Protein AF-0000000074522527 (afdb_homodimer)

Nearest PDB structures (foldseek):
  3hxa-assembly1_D  TM=9.287E-01  e=2.434E-11  Rattus norvegicus
  4wil-assembly1_A  TM=9.097E-01  e=1.373E-11  Mus musculus
  1ru0-assembly1_A  TM=9.075E-01  e=1.771E-11  Mus musculus
  1dco-assembly1_B  TM=9.165E-01  e=3.565E-11  Rattus norvegicus
  4c45-assembly1_A  TM=8.905E-01  e=4.315E-11  Homo sapiens

Foldseek 3Di:
DPQFDADDPVRCVVLCVLVVQWDWDDDPFEIKIKHKDFAPWQVLQVVLVVVLVVVCVVLVFDWDWDDDIRMIMTMGADPRNRYHGPSRSVSSVVSVVSRVVSND/DPQFDADDPVRCVVLCVLVVQWDWDDDPFEIKIKHKDFAPWQVLQVVLVVVLVVVCVVLVFDWDWDDDIRMIMTMGADPRNRYHGPSRSVSSVVSVVSRVVSND

Organism: Naegleria gruberi (NCBI:txid5762)

Secondary structure (DSSP, 8-state):
--PPPPPPHHHHHHHHTTSTTSEEEE-SS-EEEEEEEE-SSHHHHHHHHHHHHHHHHHHT-PPEEEEETTEEEEEE-BGGGTB--HHHHHHHHHHHHHHHHH--/--PPPPPPHHHHHHHHTTSTTSEEEE-SS-EEEEEEEE-SSHHHHHHHHHHHHHHHHHHT-PPEEEEETTEEEEEE-BGGGTB--HHHHHHHHHHHHHHHHHT-

Sequence (208 aa):
MRKIHKYTDEELKVELAKIPSWELHQETNRNVIRKNFVFKDFKQAWAFMNKVAEKADQADHHPEWFNVYNKVNIVLSTHDCGGLSQRDVDLALFIDSVATNSKQMRKIHKYTDEELKVELAKIPSWELHQETNRNVIRKNFVFKDFKQAWAFMNKVAEKADQADHHPEWFNVYNKVNIVLSTHDCGGLSQRDVDLALFIDSVATNSKQ

pLDDT: mean 94.83, std 9.8, range [42.94, 98.88]

Radius of gyration: 18.88 Å; Cα contacts (8 Å, |Δi|>4): 328; chains: 2; bounding box: 37×56×39 Å

Structure (mmCIF, N/CA/C/O backbone):
data_AF-0000000074522527-model_v1
#
loop_
_entity.id
_entity.type
_entity.pdbx_description
1 polymer '4a-hydroxytetrahydrobiopterin dehydratase'
#
loop_
_atom_site.group_PDB
_atom_site.id
_atom_site.type_symbol
_atom_site.label_atom_id
_atom_site.label_alt_id
_atom_site.label_comp_id
_atom_site.label_asym_id
_atom_site.label_entity_id
_atom_site.label_seq_id
_atom_site.pdbx_PDB_ins_code
_atom_site.Cartn_x
_atom_site.Cartn_y
_atom_site.Cartn_z
_atom_site.occupancy
_atom_site.B_iso_or_equiv
_atom_site.auth_seq_id
_atom_site.auth_comp_id
_atom_site.auth_asym_id
_atom_site.auth_atom_id
_atom_site.pdbx_PDB_model_num
ATOM 1 N N . MET A 1 1 ? 17.578 23.922 6.742 1 46.16 1 MET A N 1
ATOM 2 C CA . MET A 1 1 ? 16.281 23.422 6.336 1 46.16 1 MET A CA 1
ATOM 3 C C . MET A 1 1 ? 15.211 23.766 7.375 1 46.16 1 MET A C 1
ATOM 5 O O . MET A 1 1 ? 15.477 23.703 8.578 1 46.16 1 MET A O 1
ATOM 9 N N . ARG A 1 2 ? 14.375 24.594 6.969 1 61.25 2 ARG A N 1
ATOM 10 C CA . ARG A 1 2 ? 13.5 25.141 8 1 61.25 2 ARG A CA 1
ATOM 11 C C . ARG A 1 2 ? 12.828 24.031 8.797 1 61.25 2 ARG A C 1
ATOM 13 O O . ARG A 1 2 ? 12.43 23.016 8.234 1 61.25 2 ARG A O 1
ATOM 20 N N . LYS A 1 3 ? 13.164 23.969 10.016 1 83.69 3 LYS A N 1
ATOM 21 C CA . LYS A 1 3 ? 12.672 22.953 10.945 1 83.69 3 LYS A CA 1
ATOM 22 C C . LYS A 1 3 ? 11.148 22.875 10.93 1 83.69 3 LYS A C 1
ATOM 24 O O . LYS A 1 3 ? 10.477 23.906 11.023 1 83.69 3 LYS A O 1
ATOM 29 N N . ILE A 1 4 ? 10.477 21.766 10.531 1 92.62 4 ILE A N 1
ATOM 30 C CA . ILE A 1 4 ? 9.031 21.594 10.523 1 92.62 4 ILE A CA 1
ATOM 31 C C . ILE A 1 4 ? 8.492 21.625 11.953 1 92.62 4 ILE A C 1
ATOM 33 O O . ILE A 1 4 ? 9.062 21 12.852 1 92.62 4 ILE A O 1
ATOM 37 N N . HIS A 1 5 ? 7.547 22.438 12.227 1 96.69 5 HIS A N 1
ATOM 38 C CA . HIS A 1 5 ? 6.938 22.609 13.539 1 96.69 5 HIS A CA 1
ATOM 39 C C . HIS A 1 5 ? 6.121 21.391 13.93 1 96.69 5 HIS A C 1
ATOM 41 O O . HIS A 1 5 ? 5.152 21.031 13.258 1 96.69 5 HIS A O 1
ATOM 47 N N . LYS A 1 6 ? 6.531 20.797 15.031 1 97.06 6 LYS A N 1
ATOM 48 C CA . LYS A 1 6 ? 5.789 19.672 15.594 1 97.06 6 LYS A CA 1
ATOM 49 C C . LYS A 1 6 ? 4.664 20.156 16.5 1 97.06 6 LYS A C 1
ATOM 51 O O . LYS A 1 6 ? 4.898 20.969 17.406 1 97.06 6 LYS A O 1
ATOM 56 N N . TYR A 1 7 ? 3.535 19.625 16.281 1 97.19 7 TYR A N 1
ATOM 57 C CA . TYR A 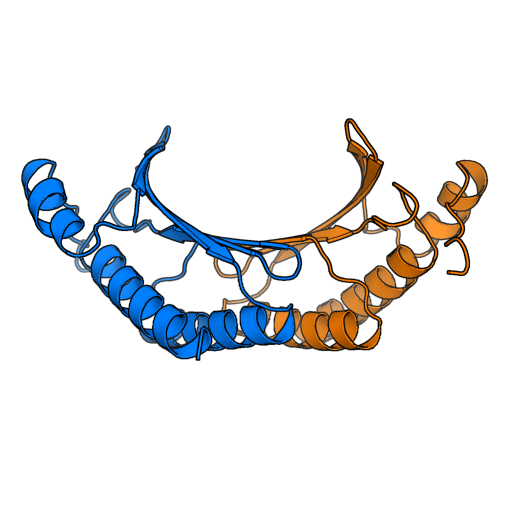1 7 ? 2.412 20.031 17.125 1 97.19 7 TYR A CA 1
ATOM 58 C C . TYR A 1 7 ? 2.652 19.656 18.578 1 97.19 7 TYR A C 1
ATOM 60 O O . TYR A 1 7 ? 3.145 18.578 18.875 1 97.19 7 TYR A O 1
ATOM 68 N N . THR A 1 8 ? 2.271 20.562 19.422 1 95.69 8 THR A N 1
ATOM 69 C CA . THR A 1 8 ? 2.168 20.266 20.844 1 95.69 8 THR A CA 1
ATOM 70 C C . THR A 1 8 ? 0.878 19.5 21.141 1 95.69 8 THR A C 1
ATOM 72 O O . THR A 1 8 ? 0.007 19.391 20.281 1 95.69 8 THR A O 1
ATOM 75 N N . ASP A 1 9 ? 0.797 19 22.359 1 94.19 9 ASP A N 1
ATOM 76 C CA . ASP A 1 9 ? -0.421 18.297 22.75 1 94.19 9 ASP A CA 1
ATOM 77 C C . ASP A 1 9 ? -1.643 19.203 22.625 1 94.19 9 ASP A C 1
ATOM 79 O O . ASP A 1 9 ? -2.711 18.766 22.203 1 94.19 9 ASP A O 1
ATOM 83 N N . GLU A 1 10 ? -1.488 20.406 23 1 96.38 10 GLU A N 1
ATOM 84 C CA . GLU A 1 10 ? -2.586 21.359 22.906 1 96.38 10 GLU A CA 1
ATOM 85 C C . GLU A 1 10 ? -2.965 21.641 21.453 1 96.38 10 GLU A C 1
ATOM 87 O O . GLU A 1 10 ? -4.148 21.703 21.125 1 96.38 10 GLU A O 1
ATOM 92 N N . GLU A 1 11 ? -1.962 21.828 20.625 1 97.25 11 GLU A N 1
ATOM 93 C CA . GLU A 1 11 ? -2.201 22.047 19.203 1 97.25 11 GLU A CA 1
ATOM 94 C C . GLU A 1 11 ? -2.871 20.844 18.562 1 97.25 11 GLU A C 1
ATOM 96 O O . GLU A 1 11 ? -3.729 20.984 17.688 1 97.25 11 GLU A O 1
ATOM 101 N N . LEU A 1 12 ? -2.41 19.703 18.953 1 96.31 12 LEU A N 1
ATOM 102 C CA . LEU A 1 12 ? -2.969 18.469 18.422 1 96.31 12 LEU A CA 1
ATOM 103 C C . LEU A 1 12 ? -4.473 18.406 18.672 1 96.31 12 LEU A C 1
ATOM 105 O O . LEU A 1 12 ? -5.234 18.031 17.766 1 96.31 12 LEU A O 1
ATOM 109 N N . LYS A 1 13 ? -4.852 18.703 19.844 1 95.69 13 LYS A N 1
ATOM 110 C CA . LYS A 1 13 ? -6.273 18.688 20.188 1 95.69 13 LYS A CA 1
ATOM 111 C C . LYS A 1 13 ? -7.078 19.578 19.266 1 95.69 13 LYS A C 1
ATOM 113 O O . LYS A 1 13 ? -8.141 19.188 18.766 1 95.69 13 LYS A O 1
ATOM 118 N N . VAL A 1 14 ? -6.586 20.719 19 1 97.81 14 VAL A N 1
ATOM 119 C CA . VAL A 1 14 ? -7.27 21.703 18.156 1 97.81 14 VAL A CA 1
ATOM 120 C C . VAL A 1 14 ? -7.262 21.234 16.703 1 97.81 14 VAL A C 1
ATOM 122 O O . VAL A 1 14 ? -8.305 21.234 16.047 1 97.81 14 VAL A O 1
ATOM 125 N N . GLU A 1 15 ? -6.086 20.906 16.266 1 98.06 15 GLU A N 1
ATOM 126 C CA . GLU A 1 15 ? -5.906 20.578 14.852 1 98.06 15 GLU A CA 1
ATOM 127 C C . GLU A 1 15 ? -6.609 19.281 14.484 1 98.06 15 GLU A C 1
ATOM 129 O O . GLU A 1 15 ? -7.172 19.156 13.398 1 98.06 15 GLU A O 1
ATOM 134 N N . LEU A 1 16 ? -6.598 18.328 15.359 1 97.81 16 LEU A N 1
ATOM 135 C CA . LEU A 1 16 ? -7.195 17.031 15.062 1 97.81 16 LEU A CA 1
ATOM 136 C C . LEU A 1 16 ? -8.719 17.109 15.078 1 97.81 16 LEU A C 1
ATOM 138 O O . LEU A 1 16 ? -9.398 16.25 14.516 1 97.81 16 LEU A O 1
ATOM 142 N N . ALA A 1 17 ? -9.242 18.109 15.75 1 98.12 17 ALA A N 1
ATOM 143 C CA . ALA A 1 17 ? -10.688 18.344 15.734 1 98.12 17 ALA A CA 1
ATOM 144 C C . ALA A 1 17 ? -11.172 18.641 14.312 1 98.12 17 ALA A C 1
ATOM 146 O O . ALA A 1 17 ? -12.352 18.453 14.008 1 98.12 17 ALA A O 1
ATOM 147 N N . LYS A 1 18 ? -10.297 19.094 13.453 1 98 18 LYS A N 1
ATOM 148 C CA . LYS A 1 18 ? -10.633 19.391 12.07 1 98 18 LYS A CA 1
ATOM 149 C C . LYS A 1 18 ? -10.789 18.109 11.242 1 98 18 LYS A C 1
ATOM 151 O O . LYS A 1 18 ? -11.336 18.141 10.141 1 98 18 LYS A O 1
ATOM 156 N N . ILE A 1 19 ? -10.219 17.062 11.68 1 98.25 19 ILE A N 1
ATOM 157 C CA . ILE A 1 19 ? -10.258 15.758 11.016 1 98.25 19 ILE A CA 1
ATOM 158 C C . ILE A 1 19 ? -10.734 14.688 11.984 1 98.25 19 ILE A C 1
ATOM 160 O O . ILE A 1 19 ? -10.023 13.719 12.258 1 98.25 19 ILE A O 1
ATOM 164 N N . PRO A 1 20 ? -11.883 14.711 12.367 1 97.5 20 PRO A N 1
ATOM 165 C CA . PRO A 1 20 ? -12.391 13.883 13.461 1 97.5 20 PRO A CA 1
ATOM 166 C C . PRO A 1 20 ? -12.461 12.398 13.102 1 97.5 20 PRO A C 1
ATOM 168 O O . PRO A 1 20 ? -12.594 11.547 13.984 1 97.5 20 PRO A O 1
ATOM 171 N N . SER A 1 21 ? -12.391 12.086 11.867 1 97.75 21 SER A N 1
ATOM 172 C CA . SER A 1 21 ? -12.508 10.688 11.453 1 97.75 21 SER A CA 1
ATOM 173 C C . SER A 1 21 ? -11.156 9.977 11.5 1 97.75 21 SER A C 1
ATOM 175 O O . SER A 1 21 ? -11.078 8.773 11.273 1 97.75 21 SER A O 1
ATOM 177 N N . TRP A 1 22 ? -10.164 10.711 11.758 1 98.62 22 TRP A N 1
ATOM 178 C CA . TRP A 1 22 ? -8.836 10.141 11.898 1 98.62 22 TRP A CA 1
ATOM 179 C C . TRP A 1 22 ? -8.531 9.812 13.359 1 98.62 22 TRP A C 1
ATOM 181 O O . TRP A 1 22 ? -8.883 10.586 14.258 1 98.62 22 TRP A O 1
ATOM 191 N N . GLU A 1 23 ? -7.828 8.75 13.547 1 98.25 23 GLU A N 1
ATOM 192 C CA . GLU A 1 23 ? -7.516 8.305 14.906 1 98.25 23 GLU A CA 1
ATOM 193 C C . GLU A 1 23 ? -6.059 8.586 15.25 1 98.25 23 GLU A C 1
ATOM 195 O O . GLU A 1 23 ? -5.152 8.25 14.492 1 98.25 23 GLU A O 1
ATOM 200 N N . LEU A 1 24 ? -5.887 9.117 16.391 1 97.81 24 LEU A N 1
ATOM 201 C CA . LEU A 1 24 ? -4.543 9.344 16.906 1 97.81 24 LEU A CA 1
ATOM 202 C C . LEU A 1 24 ? -3.992 8.086 17.562 1 97.81 24 LEU A C 1
ATOM 204 O O . LEU A 1 24 ? -4.68 7.445 18.359 1 97.81 24 LEU A O 1
ATOM 208 N N . HIS A 1 25 ? -2.818 7.746 17.188 1 97.19 25 HIS A N 1
ATOM 209 C CA . HIS A 1 25 ? -2.133 6.605 17.797 1 97.19 25 HIS A CA 1
ATOM 210 C C . HIS A 1 25 ? -0.727 6.98 18.234 1 97.19 25 HIS A C 1
ATOM 212 O O . HIS A 1 25 ? -0.004 7.676 17.516 1 97.19 25 HIS A O 1
ATOM 218 N N . GLN A 1 26 ? -0.42 6.562 19.375 1 92.81 26 GLN A N 1
ATOM 219 C CA . GLN A 1 26 ? 0.95 6.695 19.859 1 92.81 26 GLN A CA 1
ATOM 220 C C . GLN A 1 26 ? 1.768 5.445 19.547 1 92.81 26 GLN A C 1
ATOM 222 O O . GLN A 1 26 ? 1.45 4.355 20.031 1 92.81 26 GLN A O 1
ATOM 227 N N . GLU A 1 27 ? 2.701 5.656 18.797 1 92.94 27 GLU A N 1
ATOM 228 C CA . GLU A 1 27 ? 3.652 4.582 18.516 1 92.94 27 GLU A CA 1
ATOM 229 C C . GLU A 1 27 ? 4.945 4.773 19.297 1 92.94 27 GLU A C 1
ATOM 231 O O . GLU A 1 27 ? 5.145 5.816 19.938 1 92.94 27 GLU A O 1
ATOM 236 N N . THR A 1 28 ? 5.797 3.791 19.297 1 88.19 28 THR A N 1
ATOM 23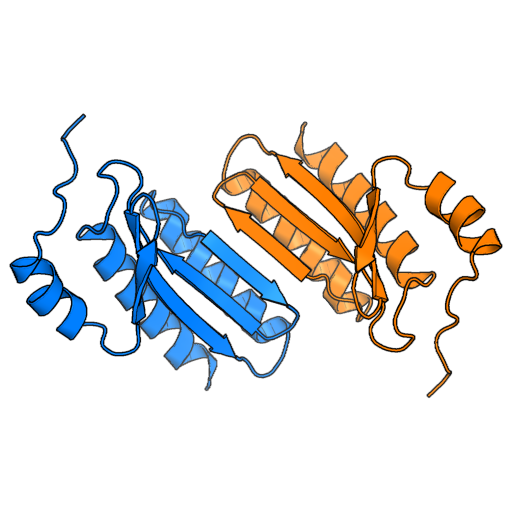7 C CA . THR A 1 28 ? 7 3.783 20.125 1 88.19 28 THR A CA 1
ATOM 238 C C . THR A 1 28 ? 7.801 5.066 19.922 1 88.19 28 THR A C 1
ATOM 240 O O . THR A 1 28 ? 8.297 5.652 20.891 1 88.19 28 THR A O 1
ATOM 243 N N . ASN A 1 29 ? 7.793 5.594 18.719 1 87.62 29 ASN A N 1
ATOM 244 C CA . ASN A 1 29 ? 8.727 6.684 18.453 1 87.62 29 ASN A CA 1
ATOM 245 C C . ASN A 1 29 ? 8.008 7.934 17.953 1 87.62 29 ASN A C 1
ATOM 247 O O . ASN A 1 29 ? 8.617 8.992 17.812 1 87.62 29 ASN A O 1
ATOM 251 N N . ARG A 1 30 ? 6.75 7.785 17.703 1 91.62 30 ARG A N 1
ATOM 252 C CA . ARG A 1 30 ? 6.066 8.938 17.125 1 91.62 30 ARG A CA 1
ATOM 253 C C . ARG A 1 30 ? 4.555 8.812 17.281 1 91.62 30 ARG A C 1
ATOM 255 O O . ARG A 1 30 ? 4.027 7.699 17.391 1 91.62 30 ARG A O 1
ATOM 262 N N . ASN A 1 31 ? 3.938 9.984 17.328 1 95.12 31 ASN A N 1
ATOM 263 C CA . ASN A 1 31 ? 2.494 10.008 17.109 1 95.12 31 ASN A CA 1
ATOM 264 C C . ASN A 1 31 ? 2.148 9.922 15.633 1 95.12 31 ASN A C 1
ATOM 266 O O . ASN A 1 31 ? 2.824 10.523 14.797 1 95.12 31 ASN A O 1
ATOM 270 N N . VAL A 1 32 ? 1.088 9.188 15.383 1 98.19 32 VAL A N 1
ATOM 271 C CA . VAL A 1 32 ? 0.593 9.109 14.016 1 98.19 32 VAL A CA 1
ATOM 272 C C . VAL A 1 32 ? -0.928 9.25 14.008 1 98.19 32 VAL A C 1
ATOM 274 O O . VAL A 1 32 ? -1.577 9.102 15.047 1 98.19 32 VAL A O 1
ATOM 277 N N . ILE A 1 33 ? -1.431 9.609 12.867 1 98.69 33 ILE A N 1
ATOM 278 C CA . ILE A 1 33 ? -2.869 9.492 12.656 1 98.69 33 ILE A CA 1
ATOM 279 C C . ILE A 1 33 ? -3.152 8.43 11.602 1 98.69 33 ILE A C 1
ATOM 281 O O . ILE A 1 33 ? -2.379 8.258 10.656 1 98.69 33 ILE A O 1
ATOM 285 N N . ARG A 1 34 ? -4.234 7.727 11.789 1 98.75 34 ARG A N 1
ATOM 286 C CA . ARG A 1 34 ? -4.574 6.594 10.938 1 98.75 34 ARG A CA 1
ATOM 287 C C . ARG A 1 34 ? -6.047 6.625 10.539 1 98.75 34 ARG A C 1
ATOM 289 O O . ARG A 1 34 ? -6.891 7.066 11.32 1 98.75 34 ARG A O 1
ATOM 296 N N . LYS A 1 35 ? -6.312 6.168 9.391 1 98.75 35 LYS A N 1
ATOM 297 C CA . LYS A 1 35 ? -7.691 6.004 8.938 1 98.75 35 LYS A CA 1
ATOM 298 C C . LYS A 1 35 ? -7.809 4.863 7.934 1 98.75 35 LYS A C 1
ATOM 300 O O . LYS A 1 35 ? -6.945 4.695 7.074 1 98.75 35 LYS A O 1
ATOM 305 N N . ASN A 1 36 ? -8.852 4.086 8.031 1 98.62 36 ASN A N 1
ATOM 306 C CA . ASN A 1 36 ? -9.172 2.99 7.117 1 98.62 36 ASN A CA 1
ATOM 307 C C . ASN A 1 36 ? -10.289 3.375 6.152 1 98.62 36 ASN A C 1
ATOM 309 O O . ASN A 1 36 ? -11.266 4.02 6.547 1 98.62 36 ASN A O 1
ATOM 313 N N . PHE A 1 37 ? -10.102 3.035 4.918 1 98.69 37 PHE A N 1
ATOM 314 C CA . PHE A 1 37 ? -11.102 3.268 3.877 1 98.69 37 PHE A CA 1
ATOM 315 C C . PHE A 1 37 ? -11.516 1.956 3.225 1 98.69 37 PHE A C 1
ATOM 317 O O . PHE A 1 37 ? -10.688 1.067 3.016 1 98.69 37 PHE A O 1
ATOM 324 N N . VAL A 1 38 ? -12.805 1.847 2.873 1 98.38 38 VAL A N 1
ATOM 325 C CA . VAL A 1 38 ? -13.344 0.718 2.123 1 98.38 38 VAL A CA 1
ATOM 326 C C . VAL A 1 38 ? -14.133 1.228 0.921 1 98.38 38 VAL A C 1
ATOM 328 O O . VAL A 1 38 ? -14.992 2.105 1.061 1 98.38 38 VAL A O 1
ATOM 331 N N . PHE A 1 39 ? -13.789 0.666 -0.211 1 98.38 39 PHE A N 1
ATOM 332 C CA . PHE A 1 39 ? -14.43 1.082 -1.455 1 98.38 39 PHE A CA 1
ATOM 333 C C . PHE A 1 39 ? -15.258 -0.055 -2.047 1 98.38 39 PHE A C 1
ATOM 335 O O . PHE A 1 39 ? -15.281 -1.16 -1.501 1 98.38 39 PHE A O 1
ATOM 342 N N . LYS A 1 40 ? -15.945 0.249 -3.115 1 97.31 40 LYS A N 1
ATOM 343 C CA . LYS A 1 40 ? -16.812 -0.74 -3.744 1 97.31 40 LYS A CA 1
ATOM 344 C C . LYS A 1 40 ? -16 -1.873 -4.363 1 97.31 40 LYS A C 1
ATOM 346 O O . LYS A 1 40 ? -16.391 -3.039 -4.285 1 97.31 40 LYS A O 1
ATOM 351 N N . ASP A 1 41 ? -14.969 -1.542 -5.016 1 97.5 41 ASP A N 1
ATOM 352 C CA . ASP A 1 41 ? -14.109 -2.518 -5.68 1 97.5 41 ASP A CA 1
ATOM 353 C C . ASP A 1 41 ? -12.664 -2.02 -5.754 1 97.5 41 ASP A C 1
ATOM 355 O O . ASP A 1 41 ? -12.344 -0.954 -5.223 1 97.5 41 ASP A O 1
ATOM 359 N N . PHE A 1 42 ? -11.844 -2.869 -6.328 1 98.06 42 PHE A N 1
ATOM 360 C CA . PHE A 1 42 ? -10.43 -2.559 -6.438 1 98.06 42 PHE A CA 1
ATOM 361 C C . PHE A 1 42 ? -10.211 -1.321 -7.301 1 98.06 42 PHE A C 1
ATOM 363 O O . PHE A 1 42 ? -9.344 -0.493 -7 1 98.06 42 PHE A O 1
ATOM 370 N N . LYS A 1 43 ? -10.953 -1.167 -8.352 1 97.25 43 LYS A N 1
ATOM 371 C CA . LYS A 1 43 ? -10.805 -0.047 -9.273 1 97.25 43 LYS A CA 1
ATOM 372 C C . LYS A 1 43 ? -11.039 1.285 -8.562 1 97.25 43 LYS A C 1
ATOM 374 O O . LYS A 1 43 ? -10.281 2.236 -8.75 1 97.25 43 LYS A O 1
ATOM 379 N N . GLN A 1 44 ? -12.039 1.331 -7.82 1 97.94 44 GLN A N 1
ATOM 380 C CA . GLN A 1 44 ? -12.328 2.557 -7.082 1 97.94 44 GLN A CA 1
ATOM 381 C C . GLN A 1 44 ? -11.25 2.84 -6.039 1 97.94 44 GLN A C 1
ATOM 383 O O . GLN A 1 44 ? -10.859 3.99 -5.844 1 97.94 44 GLN A O 1
ATOM 388 N N . ALA A 1 45 ? -10.852 1.802 -5.301 1 98.44 45 ALA A N 1
ATOM 389 C CA . ALA A 1 45 ? -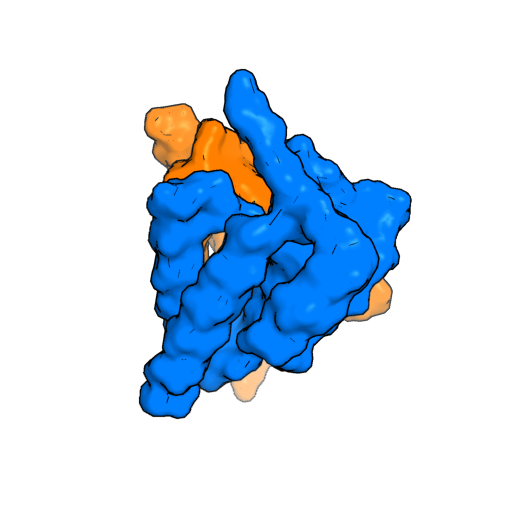9.773 1.977 -4.332 1 98.44 45 ALA A CA 1
ATOM 390 C C . ALA A 1 45 ? -8.516 2.533 -5 1 98.44 45 ALA A C 1
ATOM 392 O O . ALA A 1 45 ? -7.887 3.455 -4.48 1 98.44 45 ALA A O 1
ATOM 393 N N . TRP A 1 46 ? -8.234 2.014 -6.156 1 98.44 46 TRP A N 1
ATOM 394 C CA . TRP A 1 46 ? -7 2.418 -6.82 1 98.44 46 TRP A CA 1
ATOM 395 C C . TRP A 1 46 ? -7.113 3.838 -7.359 1 98.44 46 TRP A C 1
ATOM 397 O O . TRP A 1 46 ? -6.137 4.594 -7.348 1 98.44 46 TRP A O 1
ATOM 407 N N . ALA A 1 47 ? -8.242 4.176 -7.887 1 98.06 47 ALA A N 1
ATOM 408 C CA . ALA A 1 47 ? -8.461 5.547 -8.336 1 98.06 47 ALA A CA 1
ATOM 409 C C . ALA A 1 47 ? -8.258 6.539 -7.191 1 98.06 47 ALA A C 1
ATOM 411 O O . ALA A 1 47 ? -7.637 7.586 -7.375 1 98.06 47 ALA A O 1
ATOM 412 N N . PHE A 1 48 ? -8.828 6.219 -6.062 1 98.62 48 PHE A N 1
ATOM 413 C CA . PHE A 1 48 ? -8.633 7.012 -4.855 1 98.62 48 PHE A CA 1
ATOM 414 C C . PHE A 1 48 ? -7.156 7.133 -4.516 1 98.62 48 PHE A C 1
ATOM 416 O O . PHE A 1 48 ? -6.656 8.234 -4.277 1 98.62 48 PHE A O 1
ATOM 423 N N . MET A 1 49 ? -6.441 6.023 -4.531 1 98.81 49 MET A N 1
ATOM 424 C CA . MET A 1 49 ? -5.027 6.016 -4.172 1 98.81 49 MET A CA 1
ATOM 425 C C . MET A 1 49 ? -4.207 6.816 -5.18 1 98.81 49 MET A C 1
ATOM 427 O O . MET A 1 49 ? -3.244 7.492 -4.805 1 98.81 49 MET A O 1
ATOM 431 N N . ASN A 1 50 ? -4.609 6.746 -6.441 1 98.56 50 ASN A N 1
ATOM 432 C CA . ASN A 1 50 ? -3.926 7.535 -7.461 1 98.56 50 ASN A CA 1
ATOM 433 C C . ASN A 1 50 ? -4 9.031 -7.156 1 98.56 50 ASN A C 1
ATOM 435 O O . ASN A 1 50 ? -2.998 9.734 -7.25 1 98.56 50 ASN A O 1
ATOM 439 N N . LYS A 1 51 ? -5.117 9.461 -6.82 1 98.5 51 LYS A N 1
ATOM 440 C CA . LYS A 1 51 ? -5.301 10.883 -6.512 1 98.5 51 LYS A CA 1
ATOM 441 C C . LYS A 1 51 ? -4.496 11.281 -5.285 1 98.5 51 LYS A C 1
ATOM 443 O O . LYS A 1 51 ? -3.869 12.344 -5.266 1 98.5 51 LYS A O 1
ATOM 448 N N . VAL A 1 52 ? -4.539 10.461 -4.285 1 98.75 52 VAL A N 1
ATOM 449 C CA . VAL A 1 52 ? -3.797 10.75 -3.064 1 98.75 52 VAL A CA 1
ATOM 450 C C . VAL A 1 52 ? -2.299 10.758 -3.359 1 98.75 52 VAL A C 1
ATOM 452 O O . VAL A 1 52 ? -1.57 11.625 -2.871 1 98.75 52 VAL A O 1
ATOM 455 N N . ALA A 1 53 ? -1.848 9.805 -4.152 1 98.75 53 ALA A N 1
ATOM 456 C CA . ALA A 1 53 ? -0.433 9.719 -4.508 1 98.75 53 ALA A CA 1
ATOM 457 C C . ALA A 1 53 ? 0.038 10.984 -5.211 1 98.75 53 ALA A C 1
ATOM 459 O O . ALA A 1 53 ? 1.138 11.477 -4.949 1 98.75 53 ALA A O 1
ATOM 460 N N . GLU A 1 54 ? -0.725 11.453 -6.078 1 98.31 54 GLU A N 1
ATOM 461 C CA . GLU A 1 54 ? -0.387 12.672 -6.797 1 98.31 54 GLU A CA 1
ATOM 462 C C . GLU A 1 54 ? -0.22 13.852 -5.84 1 98.31 54 GLU A C 1
ATOM 464 O O . GLU A 1 54 ? 0.774 14.578 -5.906 1 98.31 54 GLU A O 1
ATOM 469 N N . LYS A 1 55 ? -1.158 14.047 -4.992 1 98.62 55 LYS A N 1
ATOM 470 C CA . LYS A 1 55 ? -1.09 15.133 -4.023 1 98.62 55 LYS A CA 1
ATOM 471 C C . LYS A 1 55 ? 0.109 14.969 -3.094 1 98.62 55 LYS A C 1
ATOM 473 O O . LYS A 1 55 ? 0.796 15.945 -2.777 1 98.62 55 LYS A O 1
ATOM 478 N N . ALA A 1 56 ? 0.302 13.758 -2.582 1 98.5 56 ALA A N 1
ATOM 479 C CA . ALA A 1 56 ? 1.423 13.461 -1.693 1 98.5 56 ALA A CA 1
ATOM 480 C C . ALA A 1 56 ? 2.75 13.859 -2.33 1 98.5 56 ALA A C 1
ATOM 482 O O . ALA A 1 56 ? 3.6 14.469 -1.674 1 98.5 56 ALA A O 1
ATOM 483 N N . ASP A 1 57 ? 2.873 13.539 -3.59 1 97.81 57 ASP A N 1
ATOM 484 C CA . ASP A 1 57 ? 4.102 13.867 -4.309 1 97.81 57 ASP A CA 1
ATOM 485 C C . ASP A 1 57 ? 4.262 15.375 -4.469 1 97.81 57 ASP A C 1
ATOM 487 O O . ASP A 1 57 ? 5.352 15.914 -4.262 1 97.81 57 ASP A O 1
ATOM 491 N N . GLN A 1 58 ? 3.232 16.047 -4.84 1 97.56 58 GLN A N 1
ATOM 492 C CA . GLN A 1 58 ? 3.24 17.5 -4.992 1 97.56 58 GLN A CA 1
ATOM 493 C C . GLN A 1 58 ? 3.625 18.188 -3.688 1 97.56 58 GLN A C 1
ATOM 495 O O . GLN A 1 58 ? 4.363 19.172 -3.693 1 97.56 58 GLN A O 1
ATOM 500 N N . ALA A 1 59 ? 3.152 17.703 -2.639 1 97.25 59 ALA A N 1
ATOM 501 C CA . ALA A 1 59 ? 3.34 18.328 -1.329 1 97.25 59 ALA A CA 1
ATOM 502 C C . ALA A 1 59 ? 4.629 17.828 -0.671 1 97.25 59 ALA A C 1
ATOM 504 O O . ALA A 1 59 ? 5 18.312 0.403 1 97.25 59 ALA A O 1
ATOM 505 N N . ASP A 1 60 ? 5.234 16.828 -1.269 1 96.75 60 ASP A N 1
ATOM 506 C CA . ASP A 1 60 ? 6.414 16.156 -0.715 1 96.75 60 ASP A CA 1
ATOM 507 C C . ASP A 1 60 ? 6.152 15.672 0.708 1 96.75 60 ASP A C 1
ATOM 509 O O . ASP A 1 60 ? 6.934 15.953 1.619 1 96.75 60 ASP A O 1
ATOM 513 N N . HIS A 1 61 ? 5.109 15.086 0.943 1 98.25 61 HIS A N 1
ATOM 514 C CA . HIS A 1 61 ? 4.645 14.445 2.168 1 98.25 61 HIS A CA 1
ATOM 515 C C . HIS A 1 61 ? 3.879 13.156 1.863 1 98.25 61 HIS A C 1
ATOM 517 O O . HIS A 1 61 ? 2.721 13.203 1.444 1 98.25 61 HIS A O 1
ATOM 523 N N . HIS A 1 62 ? 4.566 12.055 2.062 1 98.56 62 HIS A N 1
ATOM 524 C CA . HIS A 1 62 ? 4.047 10.773 1.602 1 98.56 62 HIS A CA 1
ATOM 525 C C . HIS A 1 62 ? 3.482 9.961 2.762 1 98.56 62 HIS A C 1
ATOM 527 O O . HIS A 1 62 ? 4.066 9.93 3.846 1 98.56 62 HIS A O 1
ATOM 533 N N . PRO A 1 63 ? 2.396 9.305 2.539 1 98.69 63 PRO A N 1
ATOM 534 C CA . PRO A 1 63 ? 1.817 8.43 3.566 1 98.69 63 PRO A CA 1
ATOM 535 C C . PRO A 1 63 ? 2.551 7.098 3.689 1 98.69 63 PRO A C 1
ATOM 537 O O . PRO A 1 63 ? 3.4 6.773 2.855 1 98.69 63 PRO A O 1
ATOM 540 N N . GLU A 1 64 ? 2.318 6.438 4.73 1 98.25 64 GLU A N 1
ATOM 541 C CA . GLU A 1 64 ? 2.424 4.988 4.852 1 98.25 64 GLU A CA 1
ATOM 542 C C . GLU A 1 64 ? 1.067 4.316 4.66 1 98.25 64 GLU A C 1
ATOM 544 O O . GLU A 1 64 ? 0.097 4.664 5.336 1 98.25 64 GLU A O 1
ATOM 549 N N . TRP A 1 65 ? 1.046 3.387 3.729 1 98.62 65 TRP A N 1
ATOM 550 C CA . TRP A 1 65 ? -0.311 2.893 3.514 1 98.62 65 TRP A CA 1
ATOM 551 C C . TRP A 1 65 ? -0.295 1.444 3.039 1 98.62 65 TRP A C 1
ATOM 553 O O . TRP A 1 65 ? 0.693 0.985 2.461 1 98.62 65 TRP A O 1
ATOM 563 N N . PHE A 1 66 ? -1.318 0.76 3.428 1 98.81 66 PHE A N 1
ATOM 564 C CA . PHE A 1 66 ? -1.568 -0.654 3.176 1 98.81 66 PHE A CA 1
ATOM 565 C C . PHE A 1 66 ? -2.867 -0.844 2.402 1 98.81 66 PHE A C 1
ATOM 567 O O . PHE A 1 66 ? -3.881 -0.216 2.717 1 98.81 66 PHE A O 1
ATOM 574 N N . ASN A 1 67 ? -2.768 -1.674 1.335 1 98.81 67 ASN A N 1
ATOM 575 C CA . ASN A 1 67 ? -3.939 -1.922 0.501 1 98.81 67 ASN A CA 1
ATOM 576 C C . ASN A 1 67 ? -4.16 -3.414 0.271 1 98.81 67 ASN A C 1
ATOM 578 O O . ASN A 1 67 ? -3.211 -4.148 -0.013 1 98.81 67 ASN A O 1
ATOM 582 N N . VAL A 1 68 ? -5.375 -3.904 0.437 1 98.12 68 VAL A N 1
ATOM 583 C CA . VAL A 1 68 ? -5.875 -5.223 0.057 1 98.12 68 VAL A CA 1
ATOM 584 C C . VAL A 1 68 ? -7.207 -5.082 -0.676 1 98.12 68 VAL A C 1
ATOM 586 O O . VAL A 1 68 ? -8.219 -4.738 -0.069 1 98.12 68 VAL A O 1
ATOM 589 N N . TYR A 1 69 ? -7.164 -5.379 -1.944 1 97.44 69 TYR A N 1
ATOM 590 C CA . TYR A 1 69 ? -8.336 -5.246 -2.801 1 97.44 69 TYR A CA 1
ATOM 591 C C . TYR A 1 69 ? -8.984 -3.879 -2.629 1 97.44 69 TYR A C 1
ATOM 593 O O . TYR A 1 69 ? -8.422 -2.859 -3.023 1 97.44 69 TYR A O 1
ATOM 601 N N . ASN A 1 70 ? -10.156 -3.84 -1.952 1 98.12 70 ASN A N 1
ATOM 602 C CA . ASN A 1 70 ? -10.914 -2.592 -1.913 1 98.12 70 ASN A CA 1
ATOM 603 C C . ASN A 1 70 ? -10.703 -1.85 -0.596 1 98.12 70 ASN A C 1
ATOM 605 O O . ASN A 1 70 ? -11.453 -0.922 -0.276 1 98.12 70 ASN A O 1
ATOM 609 N N . LYS A 1 71 ? -9.711 -2.268 0.188 1 98.69 71 LYS A N 1
ATOM 610 C CA . LYS A 1 71 ? -9.422 -1.661 1.484 1 98.69 71 LYS A CA 1
ATOM 611 C C . LYS A 1 71 ? -8.086 -0.918 1.46 1 98.69 71 LYS A C 1
ATOM 613 O O . LYS A 1 71 ? -7.102 -1.423 0.922 1 98.69 71 LYS A O 1
ATOM 618 N N . VAL A 1 72 ? -8.094 0.269 2.027 1 98.88 72 VAL A N 1
ATOM 619 C CA . VAL A 1 72 ? -6.887 1.083 2.123 1 98.88 72 VAL A CA 1
ATOM 620 C C . VAL A 1 72 ? -6.727 1.605 3.549 1 98.88 72 VAL A C 1
ATOM 622 O O . VAL A 1 72 ? -7.613 2.285 4.07 1 98.88 72 VAL A O 1
ATOM 625 N N . ASN A 1 73 ? -5.645 1.266 4.164 1 98.88 73 ASN A N 1
ATOM 626 C CA . ASN A 1 73 ? -5.262 1.82 5.457 1 98.88 73 ASN A CA 1
ATOM 627 C C . ASN A 1 73 ? -4.152 2.857 5.316 1 98.88 73 ASN A C 1
ATOM 629 O O . ASN A 1 73 ? -3.096 2.57 4.754 1 98.88 73 ASN A O 1
ATOM 633 N N . ILE A 1 74 ? -4.43 4.035 5.828 1 98.88 74 ILE A N 1
ATOM 634 C CA . ILE A 1 74 ? -3.475 5.125 5.652 1 98.88 74 ILE A CA 1
ATOM 635 C C . ILE A 1 74 ? -2.969 5.598 7.012 1 98.88 74 ILE A C 1
ATOM 637 O O . ILE A 1 74 ? -3.752 5.75 7.953 1 98.88 74 ILE A O 1
ATOM 641 N N . VAL A 1 75 ? -1.679 5.812 7.121 1 98.69 75 VAL A N 1
ATOM 642 C CA . VAL A 1 75 ? -1.01 6.383 8.289 1 98.69 75 VAL A CA 1
ATOM 643 C C . VAL A 1 75 ? -0.233 7.629 7.875 1 98.69 75 VAL A C 1
ATOM 645 O O . VAL A 1 75 ? 0.49 7.621 6.879 1 98.69 75 VAL A O 1
ATOM 648 N N . LEU A 1 76 ? -0.439 8.672 8.641 1 98.69 76 LEU A N 1
ATOM 649 C CA . LEU A 1 76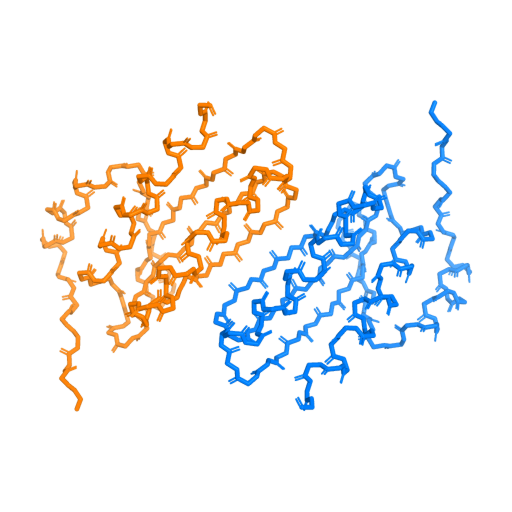 ? 0.276 9.922 8.398 1 98.69 76 LEU A CA 1
ATOM 650 C C . LEU A 1 76 ? 1.077 10.344 9.625 1 98.69 76 LEU A C 1
ATOM 652 O O . LEU A 1 76 ? 0.605 10.203 10.75 1 98.69 76 LEU A O 1
ATOM 656 N N . SER A 1 77 ? 2.191 10.789 9.398 1 98.12 77 SER A N 1
ATOM 657 C CA . SER A 1 77 ? 3.094 11.445 10.336 1 98.12 77 SER A CA 1
ATOM 658 C C . SER A 1 77 ? 4.199 12.195 9.602 1 98.12 77 SER A C 1
ATOM 660 O O . SER A 1 77 ? 4.5 11.898 8.445 1 98.12 77 SER A O 1
ATOM 662 N N . THR A 1 78 ?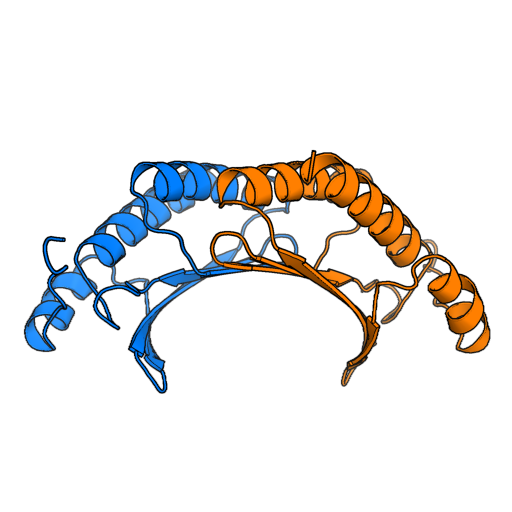 4.777 13.125 10.242 1 97.31 78 THR A N 1
ATOM 663 C CA . THR A 1 78 ? 5.883 13.867 9.648 1 97.31 78 THR A CA 1
ATOM 664 C C . THR A 1 78 ? 7.219 13.375 10.195 1 97.31 78 THR A C 1
ATOM 666 O O . THR A 1 78 ? 7.547 13.609 11.359 1 97.31 78 THR A O 1
ATOM 669 N N . HIS A 1 79 ? 7.98 12.75 9.336 1 92.38 79 HIS A N 1
ATOM 670 C CA . HIS A 1 79 ? 9.25 12.148 9.727 1 92.38 79 HIS A CA 1
ATOM 671 C C . HIS A 1 79 ? 10.227 13.211 10.234 1 92.38 79 HIS A C 1
ATOM 673 O O . HIS A 1 79 ? 10.922 12.992 11.227 1 92.38 79 HIS A O 1
ATOM 679 N N . ASP A 1 80 ? 10.211 14.359 9.633 1 92.62 80 ASP A N 1
ATOM 680 C CA . ASP A 1 80 ? 11.195 15.406 9.891 1 92.62 80 ASP A CA 1
ATOM 681 C C . ASP A 1 80 ? 11.07 15.938 11.312 1 92.62 80 ASP A C 1
ATOM 683 O O . ASP A 1 80 ? 12.023 16.484 11.867 1 92.62 80 ASP A O 1
ATOM 687 N N . CYS A 1 81 ? 9.922 15.82 11.883 1 94.38 81 CYS A N 1
ATOM 688 C CA . CYS A 1 81 ? 9.75 16.375 13.227 1 94.38 81 CYS A CA 1
ATOM 689 C C . CYS A 1 81 ? 9.453 15.273 14.234 1 94.38 81 CYS A C 1
ATOM 691 O O . CYS A 1 81 ? 9.32 15.547 15.43 1 94.38 81 CYS A O 1
ATOM 693 N N . GLY A 1 82 ? 9.297 14.016 13.75 1 93.81 82 GLY A N 1
ATOM 694 C CA . GLY A 1 82 ? 9.047 12.883 14.641 1 93.81 82 GLY A CA 1
ATOM 695 C C . GLY A 1 82 ? 7.676 12.922 15.281 1 93.81 82 GLY A C 1
ATOM 696 O O . GLY A 1 82 ? 7.527 12.594 16.453 1 93.81 82 GLY A O 1
ATOM 697 N N . GLY A 1 83 ? 6.73 13.359 14.555 1 96.69 83 GLY A N 1
ATOM 698 C CA . GLY A 1 83 ? 5.371 13.5 15.047 1 96.69 83 GLY A CA 1
ATOM 699 C C . GLY A 1 83 ? 4.422 14.086 14.016 1 96.69 83 GLY A C 1
ATOM 700 O O . GLY A 1 83 ? 4.535 13.797 12.828 1 96.69 83 GLY A O 1
ATOM 701 N N . LEU A 1 84 ? 3.461 14.805 14.562 1 98.31 84 LEU A N 1
ATOM 702 C CA . LEU A 1 84 ? 2.445 15.367 13.68 1 98.31 84 LEU A CA 1
ATOM 703 C C . LEU A 1 84 ? 2.689 16.859 13.461 1 98.31 84 LEU A C 1
ATOM 705 O O . LEU A 1 84 ? 3.094 17.578 14.383 1 98.31 84 LEU A O 1
ATOM 709 N N . SER A 1 85 ? 2.451 17.328 12.273 1 98.31 85 SER A N 1
ATOM 710 C CA . SER A 1 85 ? 2.578 18.719 11.859 1 98.31 85 SER A CA 1
ATOM 711 C C . SER A 1 85 ? 1.403 19.141 10.984 1 98.31 85 SER A C 1
ATOM 713 O O . SER A 1 85 ? 0.484 18.359 10.75 1 98.31 85 SER A O 1
ATOM 715 N N . GLN A 1 86 ? 1.477 20.359 10.539 1 98.06 86 GLN A N 1
ATOM 716 C CA . GLN A 1 86 ? 0.429 20.875 9.664 1 98.06 86 GLN A CA 1
ATOM 717 C C . GLN A 1 86 ? 0.322 20.062 8.383 1 98.06 86 GLN A C 1
ATOM 719 O O . GLN A 1 86 ? -0.768 19.906 7.824 1 98.06 86 GLN A O 1
ATOM 724 N N . ARG A 1 87 ? 1.413 19.516 7.902 1 98.19 87 ARG A N 1
ATOM 725 C CA . ARG A 1 87 ? 1.424 18.719 6.684 1 98.19 87 ARG A CA 1
ATOM 726 C C . ARG A 1 87 ? 0.488 17.516 6.805 1 98.19 87 ARG A C 1
ATOM 728 O O . ARG A 1 87 ? -0.175 17.141 5.836 1 98.19 87 ARG A O 1
ATOM 735 N N . ASP A 1 88 ? 0.478 16.953 7.949 1 98.62 88 ASP A N 1
ATOM 736 C CA . ASP A 1 88 ? -0.351 15.773 8.188 1 98.62 88 ASP A CA 1
ATOM 737 C C . ASP A 1 88 ? -1.835 16.125 8.141 1 98.62 88 ASP A C 1
ATOM 739 O O . ASP A 1 88 ? -2.627 15.422 7.508 1 98.62 88 ASP A O 1
ATOM 743 N N . VAL A 1 89 ? -2.176 17.219 8.781 1 98.69 89 VAL A N 1
ATOM 744 C CA . VAL A 1 89 ? -3.568 17.656 8.805 1 98.69 89 VAL A CA 1
ATOM 745 C C . VAL A 1 89 ? -4.004 18.047 7.395 1 98.69 89 VAL A C 1
ATOM 747 O O . VAL A 1 89 ? -5.094 17.688 6.945 1 98.69 89 VAL A O 1
ATOM 750 N N . ASP A 1 90 ? -3.166 18.766 6.699 1 98.62 90 ASP A N 1
ATOM 751 C CA . ASP A 1 90 ? -3.48 19.188 5.336 1 98.62 90 ASP A CA 1
ATOM 752 C C . ASP A 1 90 ? -3.725 17.984 4.434 1 98.62 90 ASP A C 1
ATOM 754 O O . ASP A 1 90 ? -4.699 17.953 3.682 1 98.62 90 ASP A O 1
ATOM 758 N N . LEU A 1 91 ? -2.859 17 4.488 1 98.75 91 LEU A N 1
ATOM 759 C CA . LEU A 1 91 ? -3.014 15.828 3.635 1 98.75 91 LEU A CA 1
ATOM 760 C C . LEU A 1 91 ? -4.238 15.016 4.043 1 98.75 91 LEU A C 1
ATOM 762 O O . LEU A 1 91 ? -4.957 14.5 3.188 1 98.75 91 LEU A O 1
ATOM 766 N N . ALA A 1 92 ? -4.473 14.906 5.297 1 98.81 92 ALA A N 1
ATOM 767 C CA . ALA A 1 92 ? -5.648 14.195 5.789 1 98.81 92 ALA A CA 1
ATOM 768 C C . ALA A 1 92 ? -6.934 14.82 5.262 1 98.81 92 ALA A C 1
ATOM 770 O O . ALA A 1 92 ? -7.852 14.102 4.848 1 98.81 92 ALA A O 1
ATOM 771 N N . LEU A 1 93 ? -6.965 16.156 5.332 1 98.62 93 LEU A N 1
ATOM 772 C CA . LEU A 1 93 ? -8.141 16.859 4.82 1 98.62 93 LEU A CA 1
ATOM 773 C C . LEU A 1 93 ? -8.336 16.578 3.334 1 98.62 93 LEU A C 1
ATOM 775 O O . LEU A 1 93 ? -9.461 16.344 2.889 1 98.62 93 LEU A O 1
ATOM 779 N N . PHE A 1 94 ? -7.316 16.609 2.611 1 98.62 94 PHE A N 1
ATOM 780 C CA . PHE A 1 94 ? -7.398 16.297 1.188 1 98.62 94 PHE A CA 1
ATOM 781 C C . PHE A 1 94 ? -7.887 14.875 0.97 1 98.62 94 PHE A C 1
ATOM 783 O O . PHE A 1 94 ? -8.773 14.641 0.151 1 98.62 94 PHE A O 1
ATOM 790 N N . ILE A 1 95 ? -7.297 13.914 1.648 1 98.69 95 ILE A N 1
ATOM 791 C CA . ILE A 1 95 ? -7.66 12.5 1.528 1 98.69 95 ILE A CA 1
ATOM 792 C C . ILE A 1 95 ? -9.148 12.328 1.801 1 98.69 95 ILE A C 1
ATOM 794 O O . ILE A 1 95 ? -9.844 11.617 1.068 1 98.69 95 ILE A O 1
ATOM 798 N N . ASP A 1 96 ? -9.602 13 2.809 1 98.06 96 ASP A N 1
ATOM 799 C CA . ASP A 1 96 ? -11.023 12.938 3.127 1 98.06 96 ASP A CA 1
ATOM 800 C C . ASP A 1 96 ? -11.867 13.469 1.972 1 98.06 96 ASP A C 1
ATOM 802 O O . ASP A 1 96 ? -12.922 12.914 1.655 1 98.06 96 ASP A O 1
ATOM 806 N N . SER A 1 97 ? -11.461 14.531 1.395 1 97.5 97 SER A N 1
ATOM 807 C CA . SER A 1 97 ? -12.219 15.133 0.307 1 97.5 97 SER A CA 1
ATOM 808 C C . SER A 1 97 ? -12.297 14.203 -0.899 1 97.5 97 SER A C 1
ATOM 810 O O . SER A 1 97 ? -13.312 14.164 -1.593 1 97.5 97 SER A O 1
ATOM 812 N N . VAL A 1 98 ? -11.227 13.508 -1.162 1 97.06 98 VAL A N 1
ATOM 813 C CA . VAL A 1 98 ? -11.141 12.594 -2.295 1 97.06 98 VAL A CA 1
ATOM 814 C C . VAL A 1 98 ? -12.031 11.375 -2.043 1 97.06 98 VAL A C 1
ATOM 816 O O . VAL A 1 98 ? -12.672 10.867 -2.965 1 97.06 98 VAL A O 1
ATOM 819 N N . ALA A 1 99 ? -12.016 10.844 -0.847 1 96.06 99 ALA A N 1
ATOM 820 C CA . ALA A 1 99 ? -12.789 9.656 -0.488 1 96.06 99 ALA A CA 1
ATOM 821 C C . ALA A 1 99 ? -14.289 9.922 -0.599 1 96.06 99 ALA A C 1
ATOM 823 O O . ALA A 1 99 ? -15.047 9.039 -1.003 1 96.06 99 ALA A O 1
ATOM 824 N N . THR A 1 100 ? -14.766 11.07 -0.182 1 85.25 100 THR A N 1
ATOM 825 C CA . THR A 1 100 ? -16.172 11.453 -0.245 1 85.25 100 THR A CA 1
ATOM 826 C C . THR A 1 100 ? -16.641 11.547 -1.694 1 85.25 100 THR A C 1
ATOM 828 O O . THR A 1 100 ? -17.781 11.203 -2.004 1 85.25 100 THR A O 1
ATOM 831 N N . ASN A 1 101 ? -15.812 11.875 -2.52 1 76.38 101 ASN A N 1
ATOM 832 C CA . ASN A 1 101 ? -16.156 12 -3.932 1 76.38 101 ASN A CA 1
ATOM 833 C C . ASN A 1 101 ? -16.203 10.641 -4.625 1 76.38 101 ASN A C 1
ATOM 835 O O . ASN A 1 101 ? -16.797 10.508 -5.691 1 76.38 101 ASN A O 1
ATOM 839 N N . SER A 1 102 ? -15.516 9.617 -4.137 1 67.69 102 SER A N 1
ATOM 840 C CA . SER A 1 102 ? -15.438 8.281 -4.727 1 67.69 102 SER A CA 1
ATOM 841 C C . SER A 1 102 ? -16.672 7.453 -4.375 1 67.69 102 SER A C 1
ATOM 843 O O . SER A 1 102 ? -16.969 6.461 -5.043 1 67.69 102 SER A O 1
ATOM 845 N N . LYS A 1 103 ? -17.297 7.609 -3.211 1 57.19 103 LYS A N 1
ATOM 846 C CA . LYS A 1 103 ? -18.516 6.879 -2.834 1 57.19 103 LYS A CA 1
ATOM 847 C C . LYS A 1 103 ? -19.672 7.219 -3.766 1 57.19 103 LYS A C 1
ATOM 849 O O . LYS A 1 103 ? -20.75 6.637 -3.66 1 57.19 103 LYS A O 1
ATOM 854 N N . GLN A 1 104 ? -19.578 8.234 -4.699 1 43.38 104 GLN A N 1
ATOM 855 C CA . GLN A 1 104 ? -20.688 8.609 -5.566 1 43.38 104 GLN A CA 1
ATOM 856 C C . GLN A 1 104 ? -20.641 7.828 -6.879 1 43.38 104 GLN A C 1
ATOM 858 O O . GLN A 1 104 ? -19.562 7.547 -7.41 1 43.38 104 GLN A O 1
ATOM 863 N N . MET B 1 1 ? -18.047 -23 -9.195 1 46.16 1 MET B N 1
ATOM 864 C CA . MET B 1 1 ? -16.859 -22.188 -9.445 1 46.16 1 MET B CA 1
ATOM 865 C C . MET B 1 1 ? -15.602 -23.062 -9.406 1 46.16 1 MET B C 1
ATOM 867 O O . MET B 1 1 ? -15.484 -23.969 -8.578 1 46.16 1 MET B O 1
ATOM 871 N N . ARG B 1 2 ? -15.039 -23.172 -10.531 1 61.19 2 ARG B N 1
ATOM 872 C CA . ARG B 1 2 ? -13.992 -24.188 -10.594 1 61.19 2 ARG B CA 1
ATOM 873 C C . ARG B 1 2 ? -12.977 -24 -9.469 1 61.19 2 ARG B C 1
ATOM 875 O O . ARG B 1 2 ? -12.633 -22.859 -9.133 1 61.19 2 ARG B O 1
ATOM 882 N N . LYS B 1 3 ? -12.914 -24.922 -8.617 1 83.75 3 LYS B N 1
ATOM 883 C CA . LYS B 1 3 ? -12.055 -24.922 -7.441 1 83.75 3 LYS B CA 1
ATOM 884 C C . LYS B 1 3 ? -10.602 -24.641 -7.828 1 83.75 3 LYS B C 1
ATOM 886 O O . LYS B 1 3 ? -10.07 -25.25 -8.758 1 83.75 3 LYS B O 1
ATOM 891 N N . ILE B 1 4 ? -9.922 -23.531 -7.402 1 92.56 4 ILE B N 1
ATOM 892 C CA . ILE B 1 4 ? -8.531 -23.203 -7.691 1 92.56 4 ILE B CA 1
ATOM 893 C C . ILE B 1 4 ? -7.609 -24.234 -7.043 1 92.56 4 ILE B C 1
ATOM 895 O O . ILE B 1 4 ? -7.797 -24.594 -5.879 1 92.56 4 ILE B O 1
ATOM 899 N N . HIS B 1 5 ? -6.75 -24.812 -7.773 1 96.69 5 HIS B N 1
ATOM 900 C CA . HIS B 1 5 ? -5.809 -25.828 -7.32 1 96.69 5 HIS B CA 1
ATOM 901 C C . HIS B 1 5 ? -4.754 -25.234 -6.395 1 96.69 5 HIS B C 1
ATOM 903 O O . HIS B 1 5 ? -3.982 -24.359 -6.805 1 96.69 5 HIS B O 1
ATOM 909 N N . LYS B 1 6 ? -4.742 -25.734 -5.184 1 97.06 6 LYS B N 1
ATOM 910 C CA . LYS B 1 6 ? -3.719 -25.344 -4.219 1 97.06 6 LYS B CA 1
ATOM 911 C C . LYS B 1 6 ? -2.457 -26.188 -4.379 1 97.06 6 LYS B C 1
ATOM 913 O O . LYS B 1 6 ? -2.521 -27.422 -4.395 1 97.06 6 LYS B O 1
ATOM 918 N N . TYR B 1 7 ? -1.379 -25.531 -4.441 1 97.12 7 TYR B N 1
ATOM 919 C CA . TYR B 1 7 ? -0.128 -26.266 -4.594 1 97.12 7 TYR B CA 1
ATOM 920 C C . TYR B 1 7 ? 0.129 -27.156 -3.389 1 97.12 7 TYR B C 1
ATOM 922 O O . TYR B 1 7 ? -0.097 -26.75 -2.246 1 97.12 7 TYR B O 1
ATOM 930 N N . THR B 1 8 ? 0.605 -28.312 -3.688 1 95.62 8 THR B N 1
ATOM 931 C CA . THR B 1 8 ? 1.163 -29.188 -2.658 1 95.62 8 THR B CA 1
ATOM 932 C C . THR B 1 8 ? 2.576 -28.75 -2.287 1 95.62 8 THR B C 1
ATOM 934 O O . THR B 1 8 ? 3.162 -27.891 -2.957 1 95.62 8 THR B O 1
ATOM 937 N N . ASP B 1 9 ? 3.086 -29.328 -1.212 1 94.06 9 ASP B N 1
ATOM 938 C CA . ASP B 1 9 ? 4.449 -29.016 -0.808 1 94.06 9 ASP B CA 1
ATOM 939 C C . ASP B 1 9 ? 5.441 -29.328 -1.929 1 94.06 9 ASP B C 1
ATOM 941 O O . ASP B 1 9 ? 6.391 -28.562 -2.15 1 94.06 9 ASP B O 1
ATOM 945 N N . GLU B 1 10 ? 5.246 -30.391 -2.576 1 96.31 10 GLU B N 1
ATOM 946 C CA . GLU B 1 10 ? 6.129 -30.781 -3.674 1 96.31 10 GLU B CA 1
ATOM 947 C C . GLU B 1 10 ? 6.02 -29.812 -4.844 1 96.31 10 GLU B C 1
ATOM 949 O O . GLU B 1 10 ? 7.031 -29.422 -5.434 1 96.31 10 GLU B O 1
ATOM 954 N N . GLU B 1 11 ? 4.801 -29.438 -5.172 1 97.19 11 GLU B N 1
ATOM 955 C CA . GLU B 1 11 ? 4.578 -28.469 -6.242 1 97.19 11 GLU B CA 1
ATOM 956 C C . GLU B 1 11 ? 5.191 -27.109 -5.898 1 97.19 11 GLU B C 1
ATOM 958 O O . GLU B 1 11 ? 5.727 -26.438 -6.77 1 97.19 11 GLU B O 1
ATOM 963 N N . LEU B 1 12 ? 5.023 -26.781 -4.676 1 96.25 12 LEU B N 1
ATOM 964 C CA . LEU B 1 12 ? 5.566 -25.5 -4.215 1 96.25 12 LEU B CA 1
ATOM 965 C C . LEU B 1 12 ? 7.07 -25.438 -4.457 1 96.25 12 LEU B C 1
ATOM 967 O O . LEU B 1 12 ? 7.582 -24.406 -4.918 1 96.25 12 LEU B O 1
ATOM 971 N N . LYS B 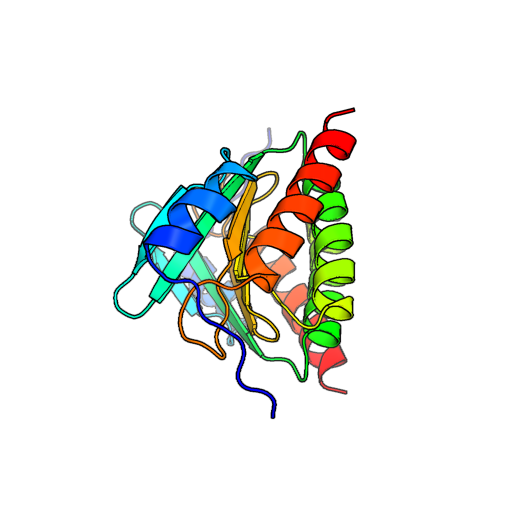1 13 ? 7.734 -26.453 -4.105 1 95.62 13 LYS B N 1
ATOM 972 C CA . LYS B 1 13 ? 9.18 -26.5 -4.301 1 95.62 13 LYS B CA 1
ATOM 973 C C . LYS B 1 13 ? 9.547 -26.25 -5.762 1 95.62 13 LYS B C 1
ATOM 975 O O . LYS B 1 13 ? 10.453 -25.469 -6.059 1 95.62 13 LYS B O 1
ATOM 980 N N . VAL B 1 14 ? 8.844 -26.844 -6.645 1 97.81 14 VAL B N 1
ATOM 981 C CA . VAL B 1 14 ? 9.109 -26.734 -8.078 1 97.81 14 VAL B CA 1
ATOM 982 C C . VAL B 1 14 ? 8.742 -25.344 -8.562 1 97.81 14 VAL B C 1
ATOM 984 O O . VAL B 1 14 ? 9.531 -24.688 -9.25 1 97.81 14 VAL B O 1
ATOM 987 N N . GLU B 1 15 ? 7.555 -24.953 -8.219 1 98 15 GLU B N 1
ATOM 988 C CA . GLU B 1 15 ? 7.012 -23.703 -8.742 1 98 15 GLU B CA 1
ATOM 989 C C . GLU B 1 15 ? 7.75 -22.5 -8.18 1 98 15 GLU B C 1
ATOM 991 O O . GLU B 1 15 ? 7.977 -21.516 -8.883 1 98 15 GLU B O 1
ATOM 996 N N . LEU B 1 16 ? 8.133 -22.562 -6.938 1 97.81 16 LEU B N 1
ATOM 997 C CA . LEU B 1 16 ? 8.789 -21.422 -6.305 1 97.81 16 LEU B CA 1
ATOM 998 C C . LEU B 1 16 ? 10.227 -21.281 -6.809 1 97.81 16 LEU B C 1
ATOM 1000 O O . LEU B 1 16 ? 10.82 -20.203 -6.688 1 97.81 16 LEU B O 1
ATOM 1004 N N . ALA B 1 17 ? 10.773 -22.344 -7.332 1 98.12 17 ALA B N 1
ATOM 1005 C CA . ALA B 1 17 ? 12.102 -22.281 -7.949 1 98.12 17 ALA B CA 1
ATOM 1006 C C . ALA B 1 17 ? 12.102 -21.312 -9.133 1 98.12 17 ALA B C 1
ATOM 1008 O O . ALA B 1 17 ? 13.156 -20.797 -9.523 1 98.12 17 ALA B O 1
ATOM 1009 N N . LYS B 1 18 ? 10.969 -21.078 -9.719 1 98 18 LYS B N 1
ATOM 1010 C CA . LYS B 1 18 ? 10.82 -20.172 -10.859 1 98 18 LYS B CA 1
ATOM 1011 C C . LYS B 1 18 ? 10.906 -18.719 -10.414 1 98 18 LYS B C 1
ATOM 1013 O O . LYS B 1 18 ? 11.102 -17.828 -11.242 1 98 18 LYS B O 1
ATOM 1018 N N . ILE B 1 19 ? 10.648 -18.453 -9.188 1 98.25 19 ILE B N 1
ATOM 1019 C CA . ILE B 1 19 ? 10.664 -17.109 -8.609 1 98.25 19 ILE B CA 1
ATOM 1020 C C . ILE B 1 19 ? 11.555 -17.094 -7.371 1 98.25 19 ILE B C 1
ATOM 1022 O O . ILE B 1 19 ? 11.094 -16.781 -6.27 1 98.25 19 ILE B O 1
ATOM 1026 N N . PRO B 1 20 ? 12.758 -17.234 -7.496 1 97.5 20 PRO B N 1
ATOM 1027 C CA . PRO B 1 20 ? 13.672 -17.453 -6.379 1 97.5 20 PRO B CA 1
ATOM 1028 C C . PRO B 1 20 ? 13.836 -16.234 -5.484 1 97.5 20 PRO B C 1
ATOM 1030 O O . PRO B 1 20 ? 14.344 -16.344 -4.363 1 97.5 20 PRO B O 1
ATOM 1033 N N . SER B 1 21 ? 13.445 -15.102 -5.949 1 97.75 21 SER B N 1
ATOM 1034 C CA . SER B 1 21 ? 13.625 -13.883 -5.172 1 97.75 21 SER B CA 1
ATOM 1035 C C . SER B 1 21 ? 12.461 -13.664 -4.207 1 97.75 21 SER B C 1
ATOM 1037 O O . SER B 1 21 ? 12.484 -12.734 -3.4 1 97.75 21 SER B O 1
ATOM 1039 N N . TRP B 1 22 ? 11.5 -14.469 -4.328 1 98.62 22 TRP B N 1
ATOM 1040 C CA . TRP B 1 22 ? 10.359 -14.406 -3.42 1 98.62 22 TRP B CA 1
ATOM 1041 C C . TRP B 1 22 ? 10.547 -15.352 -2.24 1 98.62 22 TRP B C 1
ATOM 1043 O O . TRP B 1 22 ? 11.039 -16.469 -2.408 1 98.62 22 TRP B O 1
ATOM 1053 N N . GLU B 1 23 ? 10.086 -14.914 -1.112 1 98.25 23 GLU B N 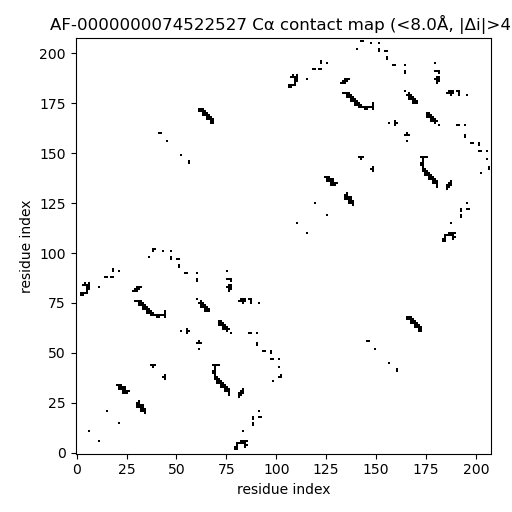1
ATOM 1054 C CA . GLU B 1 23 ? 10.25 -15.711 0.104 1 98.25 23 GLU B CA 1
ATOM 1055 C C . GLU B 1 23 ? 8.938 -16.359 0.519 1 98.25 23 GLU B C 1
ATOM 1057 O O . GLU B 1 23 ? 7.902 -15.695 0.598 1 98.25 23 GLU B O 1
ATOM 1062 N N . LEU B 1 24 ? 9.023 -17.578 0.833 1 97.75 24 LEU B N 1
ATOM 1063 C CA . LEU B 1 24 ? 7.871 -18.312 1.357 1 97.75 24 LEU B CA 1
ATOM 1064 C C . LEU B 1 24 ? 7.719 -18.078 2.857 1 97.75 24 LEU B C 1
ATOM 1066 O O . LEU B 1 24 ? 8.695 -18.172 3.605 1 97.75 24 LEU B O 1
ATOM 1070 N N . HIS B 1 25 ? 6.547 -17.734 3.24 1 97.19 25 HIS B N 1
ATOM 1071 C CA . HIS B 1 25 ? 6.234 -17.562 4.652 1 97.19 25 HIS B CA 1
ATOM 1072 C C . HIS B 1 25 ? 4.984 -18.344 5.047 1 97.19 25 HIS B C 1
ATOM 1074 O O . HIS B 1 25 ? 3.994 -18.344 4.312 1 97.19 25 HIS B O 1
ATOM 1080 N N . GLN B 1 26 ? 5.078 -18.969 6.117 1 92.88 26 GLN B N 1
ATOM 1081 C CA . GLN B 1 26 ? 3.904 -19.625 6.699 1 92.88 26 GLN B CA 1
ATOM 1082 C C . GLN B 1 26 ? 3.211 -18.703 7.703 1 92.88 26 GLN B C 1
ATOM 1084 O O . GLN B 1 26 ? 3.803 -18.312 8.711 1 92.88 26 GLN B O 1
ATOM 1089 N N . GLU B 1 27 ? 2.062 -18.391 7.367 1 92.88 27 GLU B N 1
ATOM 1090 C CA . GLU B 1 27 ? 1.229 -17.641 8.297 1 92.88 27 GLU B CA 1
ATOM 1091 C C . GLU B 1 27 ? 0.21 -18.547 8.984 1 92.88 27 GLU B C 1
ATOM 1093 O O . GLU B 1 27 ? 0.056 -19.703 8.617 1 92.88 27 GLU B O 1
ATOM 1098 N N . THR B 1 28 ? -0.46 -18.031 9.984 1 88.31 28 THR B N 1
ATOM 1099 C CA . THR B 1 28 ? -1.354 -18.828 10.828 1 88.31 28 THR B CA 1
ATOM 1100 C C . THR B 1 28 ? -2.35 -19.609 9.969 1 88.31 28 THR B C 1
ATOM 1102 O O . THR B 1 28 ? -2.619 -20.781 10.234 1 88.31 28 THR B O 1
ATOM 1105 N N . ASN B 1 29 ? -2.76 -19.016 8.859 1 87.62 29 ASN B N 1
ATOM 1106 C CA . ASN B 1 29 ? -3.877 -19.641 8.148 1 87.62 29 ASN B CA 1
ATOM 1107 C C . ASN B 1 29 ? -3.514 -19.953 6.703 1 87.62 29 ASN B C 1
ATOM 1109 O O . ASN B 1 29 ? -4.277 -20.625 6 1 87.62 29 ASN B O 1
ATOM 1113 N N . ARG B 1 30 ? -2.387 -19.484 6.301 1 91.5 30 ARG B N 1
ATOM 1114 C CA . ARG B 1 30 ? -2.064 -19.703 4.895 1 91.5 30 ARG B CA 1
ATOM 1115 C C . ARG B 1 30 ? -0.571 -19.531 4.641 1 91.5 30 ARG B C 1
ATOM 1117 O O . ARG B 1 30 ? 0.113 -18.828 5.391 1 91.5 30 ARG B O 1
ATOM 1124 N N . ASN B 1 31 ? -0.13 -20.219 3.596 1 95.12 31 ASN B N 1
ATOM 1125 C CA . ASN B 1 31 ? 1.171 -19.875 3.035 1 95.12 31 ASN B CA 1
ATOM 1126 C C . ASN B 1 31 ? 1.08 -18.641 2.133 1 95.12 31 ASN B C 1
ATOM 1128 O O . ASN B 1 31 ? 0.115 -18.484 1.384 1 95.12 31 ASN B O 1
ATOM 1132 N N . VAL B 1 32 ? 2.111 -17.844 2.25 1 98.12 32 VAL B N 1
ATOM 1133 C CA . VAL B 1 32 ? 2.191 -16.688 1.361 1 98.12 32 VAL B CA 1
ATOM 1134 C C . VAL B 1 32 ? 3.609 -16.562 0.809 1 98.12 32 VAL B C 1
ATOM 1136 O O . VAL B 1 32 ? 4.547 -17.156 1.339 1 98.12 32 VAL B O 1
ATOM 1139 N N . ILE B 1 33 ? 3.703 -15.844 -0.284 1 98.69 33 ILE B N 1
ATOM 1140 C CA . ILE B 1 33 ? 5.02 -15.406 -0.736 1 98.69 33 ILE B CA 1
ATOM 1141 C C . ILE B 1 33 ? 5.129 -13.891 -0.622 1 98.69 33 ILE B C 1
ATOM 1143 O O . ILE B 1 33 ? 4.145 -13.172 -0.822 1 98.69 33 ILE B O 1
ATOM 1147 N N . ARG B 1 34 ? 6.305 -13.438 -0.299 1 98.75 34 ARG B N 1
ATOM 1148 C CA . ARG B 1 34 ? 6.531 -12.023 -0.036 1 98.75 34 ARG B CA 1
ATOM 1149 C C . ARG B 1 34 ? 7.805 -11.539 -0.721 1 98.75 34 ARG B C 1
ATOM 1151 O O . ARG B 1 34 ? 8.773 -12.289 -0.848 1 98.75 34 ARG B O 1
ATOM 1158 N N . LYS B 1 35 ? 7.789 -10.328 -1.121 1 98.75 35 LYS B N 1
ATOM 1159 C CA . LYS B 1 35 ? 8.984 -9.688 -1.659 1 98.75 35 LYS B CA 1
ATOM 1160 C C . LYS B 1 35 ? 8.961 -8.188 -1.412 1 98.75 35 LYS B C 1
ATOM 1162 O O . LYS B 1 35 ? 7.914 -7.547 -1.535 1 98.75 35 LYS B O 1
ATOM 1167 N N . ASN B 1 36 ? 10.094 -7.621 -1.07 1 98.62 36 ASN B N 1
ATOM 1168 C CA . ASN B 1 36 ? 10.281 -6.191 -0.866 1 98.62 36 ASN B CA 1
ATOM 1169 C C . ASN B 1 36 ? 11 -5.543 -2.047 1 98.62 36 ASN B C 1
ATOM 1171 O O . ASN B 1 36 ? 11.945 -6.117 -2.592 1 98.62 36 ASN B O 1
ATOM 1175 N N . PHE B 1 37 ? 10.5 -4.414 -2.453 1 98.69 37 PHE B N 1
ATOM 1176 C CA . PHE B 1 37 ? 11.109 -3.635 -3.527 1 98.69 37 PHE B CA 1
ATOM 1177 C C . PHE B 1 37 ? 11.492 -2.244 -3.037 1 98.69 37 PHE B C 1
ATOM 1179 O O . PHE B 1 37 ? 10.773 -1.637 -2.244 1 98.69 37 PHE B O 1
ATOM 1186 N N . VAL B 1 38 ? 12.633 -1.728 -3.529 1 98.38 38 VAL B N 1
ATOM 1187 C CA . VAL B 1 38 ? 13.078 -0.364 -3.268 1 98.38 38 VAL B CA 1
ATOM 1188 C C . VAL B 1 38 ? 13.406 0.336 -4.586 1 98.38 38 VAL B C 1
ATOM 1190 O O . VAL B 1 38 ? 14.133 -0.204 -5.418 1 98.38 38 VAL B O 1
ATOM 1193 N N . PHE B 1 39 ? 12.828 1.501 -4.723 1 98.38 39 PHE B N 1
ATOM 1194 C CA . PHE B 1 39 ? 13.008 2.27 -5.949 1 98.38 39 PHE B CA 1
ATOM 1195 C C . PHE B 1 39 ? 13.773 3.557 -5.676 1 98.38 39 PHE B C 1
ATOM 1197 O O . PHE B 1 39 ? 14.109 3.852 -4.527 1 98.38 39 PHE B O 1
ATOM 1204 N N . LYS B 1 40 ? 14.078 4.273 -6.734 1 97.31 40 LYS B N 1
ATOM 1205 C CA . LYS B 1 40 ? 14.852 5.504 -6.609 1 97.31 40 LYS B CA 1
ATOM 1206 C C . LYS B 1 40 ? 14.062 6.582 -5.879 1 97.31 40 LYS B C 1
ATOM 1208 O O . LYS B 1 40 ? 14.609 7.324 -5.066 1 97.31 40 LYS B O 1
ATOM 1213 N N . ASP B 1 41 ? 12.836 6.715 -6.188 1 97.5 41 ASP B N 1
ATOM 1214 C CA . ASP B 1 41 ? 11.961 7.719 -5.586 1 97.5 41 ASP B CA 1
ATOM 1215 C C . ASP B 1 41 ? 10.508 7.254 -5.586 1 97.5 41 ASP B C 1
ATOM 1217 O O . ASP B 1 41 ? 10.211 6.129 -5.992 1 97.5 41 ASP B O 1
ATOM 1221 N N . PHE B 1 42 ? 9.68 8.117 -5.047 1 98.06 42 PHE B N 1
ATOM 1222 C CA . PHE B 1 42 ? 8.266 7.801 -4.93 1 98.06 42 PHE B CA 1
ATOM 1223 C C . PHE B 1 42 ? 7.633 7.637 -6.305 1 98.06 42 PHE B C 1
ATOM 1225 O O . PHE B 1 42 ? 6.785 6.762 -6.508 1 98.06 42 PHE B O 1
ATOM 1232 N N . LYS B 1 43 ? 8.008 8.438 -7.254 1 97.31 43 LYS B N 1
ATOM 1233 C CA . LYS B 1 43 ? 7.441 8.398 -8.602 1 97.31 43 LYS B CA 1
ATOM 1234 C C . LYS B 1 43 ? 7.688 7.051 -9.266 1 97.31 43 LYS B C 1
ATOM 1236 O O . LYS B 1 43 ? 6.781 6.48 -9.875 1 97.31 43 LYS B O 1
ATOM 1241 N N . GLN B 1 44 ? 8.844 6.59 -9.156 1 97.94 44 GLN B N 1
ATOM 1242 C CA . GLN B 1 44 ? 9.164 5.289 -9.734 1 97.94 44 GLN B CA 1
ATOM 1243 C C . GLN B 1 44 ? 8.406 4.168 -9.031 1 97.94 44 GLN B C 1
ATOM 1245 O O . GLN B 1 44 ? 7.922 3.234 -9.672 1 97.94 44 GLN B O 1
ATOM 1250 N N . ALA B 1 45 ? 8.383 4.211 -7.703 1 98.44 45 ALA B N 1
ATOM 1251 C CA . ALA B 1 45 ? 7.617 3.215 -6.953 1 98.44 45 ALA B CA 1
ATOM 1252 C C . ALA B 1 45 ? 6.156 3.193 -7.398 1 98.44 45 ALA B C 1
ATOM 1254 O O . ALA B 1 45 ? 5.582 2.123 -7.609 1 98.44 45 ALA B O 1
ATOM 1255 N N . TRP B 1 46 ? 5.621 4.352 -7.578 1 98.44 46 TRP B N 1
ATOM 1256 C CA . TRP B 1 46 ? 4.199 4.426 -7.91 1 98.44 46 TRP B CA 1
ATOM 1257 C C . TRP B 1 46 ? 3.949 3.951 -9.336 1 98.44 46 TRP B C 1
ATOM 1259 O O . TRP B 1 46 ? 2.922 3.328 -9.617 1 98.44 46 TRP B O 1
ATOM 1269 N N . ALA B 1 47 ? 4.832 4.297 -10.234 1 98.06 47 ALA B N 1
ATOM 1270 C CA . ALA B 1 47 ? 4.715 3.797 -11.602 1 98.06 47 ALA B CA 1
ATOM 1271 C C . ALA B 1 47 ? 4.715 2.271 -11.633 1 98.06 47 ALA B C 1
ATOM 1273 O O . ALA B 1 47 ? 3.926 1.656 -12.352 1 98.06 47 ALA B O 1
ATOM 1274 N N . PHE B 1 48 ? 5.625 1.699 -10.898 1 98.62 48 PHE B N 1
ATOM 1275 C CA . PHE B 1 48 ? 5.684 0.251 -10.742 1 98.62 48 PHE B CA 1
ATOM 1276 C C . PHE B 1 48 ? 4.363 -0.29 -10.203 1 98.62 48 PHE B C 1
ATOM 1278 O O . PHE B 1 48 ? 3.805 -1.24 -10.758 1 98.62 48 PHE B O 1
ATOM 1285 N N . MET B 1 49 ? 3.842 0.323 -9.156 1 98.81 49 MET B N 1
ATOM 1286 C CA . MET B 1 49 ? 2.609 -0.144 -8.531 1 98.81 49 MET B CA 1
ATOM 1287 C C . MET B 1 49 ? 1.428 -0.004 -9.484 1 98.81 49 MET B C 1
ATOM 1289 O O . MET B 1 49 ? 0.531 -0.849 -9.5 1 98.81 49 MET B O 1
ATOM 1293 N N . ASN B 1 50 ? 1.449 1.062 -10.281 1 98.56 50 ASN B N 1
ATOM 1294 C CA . ASN B 1 50 ? 0.395 1.236 -11.273 1 98.56 50 ASN B CA 1
ATOM 1295 C C . ASN B 1 50 ? 0.346 0.064 -12.25 1 98.56 50 ASN B C 1
ATOM 1297 O O . ASN B 1 50 ? -0.73 -0.459 -12.547 1 98.56 50 ASN B O 1
ATOM 1301 N N . LYS B 1 51 ? 1.445 -0.311 -12.719 1 98.5 51 LYS B N 1
ATOM 1302 C CA . LYS B 1 51 ? 1.511 -1.419 -13.664 1 98.5 51 LYS B CA 1
ATOM 1303 C C . LYS B 1 51 ? 1.052 -2.723 -13.023 1 98.5 51 LYS B C 1
ATOM 1305 O O . LYS B 1 51 ? 0.318 -3.502 -13.633 1 98.5 51 LYS B O 1
ATOM 1310 N N . VAL B 1 52 ? 1.497 -2.957 -11.844 1 98.75 52 VAL B N 1
ATOM 1311 C CA . VAL B 1 52 ? 1.113 -4.172 -11.125 1 98.75 52 VAL B CA 1
ATOM 1312 C C . VAL B 1 52 ? -0.392 -4.164 -10.875 1 98.75 52 VAL B C 1
ATOM 1314 O O . VAL B 1 52 ? -1.059 -5.191 -11.031 1 98.75 52 VAL B O 1
ATOM 1317 N N . ALA B 1 53 ? -0.92 -3.016 -10.469 1 98.75 53 ALA B N 1
ATOM 1318 C CA . ALA B 1 53 ? -2.35 -2.893 -10.195 1 98.75 53 ALA B CA 1
ATOM 1319 C C . ALA B 1 53 ? -3.178 -3.23 -11.43 1 98.75 53 ALA B C 1
ATOM 1321 O O . ALA B 1 53 ? -4.207 -3.902 -11.328 1 98.75 53 ALA B O 1
ATOM 1322 N N . GLU B 1 54 ? -2.773 -2.764 -12.516 1 98.31 54 GLU B N 1
ATOM 1323 C CA . GLU B 1 54 ? -3.475 -3.045 -13.766 1 98.31 54 GLU B CA 1
ATOM 1324 C C . GLU B 1 54 ? -3.512 -4.543 -14.047 1 98.31 54 GLU B C 1
ATOM 1326 O O . GLU B 1 54 ? -4.57 -5.098 -14.352 1 98.31 54 GLU B O 1
ATOM 1331 N N . LYS B 1 55 ? -2.395 -5.18 -13.977 1 98.56 55 LYS B N 1
ATOM 1332 C CA . LYS B 1 55 ? -2.328 -6.621 -14.219 1 98.56 55 LYS B CA 1
ATOM 1333 C C . LYS B 1 55 ? -3.166 -7.391 -13.203 1 98.56 55 LYS B C 1
ATOM 1335 O O . LYS B 1 55 ? -3.859 -8.344 -13.555 1 98.56 55 LYS B O 1
ATOM 1340 N N . ALA B 1 56 ? -3.039 -7.023 -11.922 1 98.5 56 ALA B N 1
ATOM 1341 C CA . ALA B 1 56 ? -3.797 -7.668 -10.852 1 98.5 56 ALA B CA 1
ATOM 1342 C C . ALA B 1 56 ? -5.293 -7.633 -11.141 1 98.5 56 ALA B C 1
ATOM 1344 O O . ALA B 1 56 ? -5.988 -8.641 -10.977 1 98.5 56 ALA B O 1
ATOM 1345 N N . ASP B 1 57 ? -5.738 -6.484 -11.594 1 97.75 57 ASP B N 1
ATOM 1346 C CA . ASP B 1 57 ? -7.152 -6.316 -11.898 1 97.75 57 ASP B CA 1
ATOM 1347 C C . ASP B 1 57 ? -7.562 -7.18 -13.094 1 97.75 57 ASP B C 1
ATOM 1349 O O . ASP B 1 57 ? -8.609 -7.836 -13.062 1 97.75 57 ASP B O 1
ATOM 1353 N N . GLN B 1 58 ? -6.781 -7.199 -14.125 1 97.5 58 GLN B N 1
ATOM 1354 C CA . GLN B 1 58 ? -7.035 -8.008 -15.312 1 97.5 58 GLN B CA 1
ATOM 1355 C C . GLN B 1 58 ? -7.113 -9.492 -14.969 1 97.5 58 GLN B C 1
ATOM 1357 O O . GLN B 1 58 ? -7.949 -10.219 -15.508 1 97.5 58 GLN B O 1
ATOM 1362 N N . ALA B 1 59 ? -6.297 -9.906 -14.109 1 97.19 59 ALA B N 1
ATOM 1363 C CA . ALA B 1 59 ? -6.176 -11.32 -13.766 1 97.19 59 ALA B CA 1
ATOM 1364 C C . ALA B 1 59 ? -7.129 -11.688 -12.633 1 97.19 59 ALA B C 1
ATOM 1366 O O . ALA B 1 59 ? -7.234 -12.859 -12.258 1 97.19 59 ALA B O 1
ATOM 1367 N N . ASP B 1 60 ? -7.746 -10.68 -12.039 1 96.62 60 ASP B N 1
ATOM 1368 C CA . ASP B 1 60 ? -8.609 -10.844 -10.875 1 96.62 60 ASP B CA 1
ATOM 1369 C C . ASP B 1 60 ? -7.875 -11.57 -9.75 1 96.62 60 ASP B C 1
ATOM 1371 O O . ASP B 1 60 ? -8.383 -12.555 -9.211 1 96.62 60 ASP B O 1
ATOM 1375 N N . HIS B 1 61 ? -6.727 -11.219 -9.469 1 98.25 61 HIS B N 1
ATOM 1376 C CA . HIS B 1 61 ? -5.84 -11.672 -8.406 1 98.25 61 HIS B CA 1
ATOM 1377 C C . HIS B 1 61 ? -5.031 -10.516 -7.832 1 98.25 61 HIS B C 1
ATOM 1379 O O . HIS B 1 61 ? -4.066 -10.062 -8.445 1 98.25 61 HIS B O 1
ATOM 1385 N N . HIS B 1 62 ? -5.477 -10.062 -6.684 1 98.56 62 HIS B N 1
ATOM 1386 C CA . HIS B 1 62 ? -4.945 -8.82 -6.129 1 98.56 62 HIS B CA 1
ATOM 1387 C C . HIS B 1 62 ? -3.957 -9.102 -5 1 98.56 62 HIS B C 1
ATOM 1389 O O . HIS B 1 62 ? -4.188 -9.984 -4.168 1 98.56 62 HIS B O 1
ATOM 1395 N N . PRO B 1 63 ? -2.908 -8.367 -4.953 1 98.62 63 PRO B N 1
ATOM 1396 C CA . PRO B 1 63 ? -1.938 -8.508 -3.863 1 98.62 63 PRO B CA 1
ATOM 1397 C C . PRO B 1 63 ? -2.41 -7.859 -2.566 1 98.62 63 PRO B C 1
ATOM 1399 O O . PRO B 1 63 ? -3.414 -7.141 -2.561 1 98.62 63 PRO B O 1
ATOM 1402 N N . GLU B 1 64 ? -1.784 -8.195 -1.52 1 98.25 64 GLU B N 1
ATOM 1403 C CA . GLU B 1 64 ? -1.65 -7.383 -0.314 1 98.25 64 GLU B CA 1
ATOM 1404 C C . GLU B 1 64 ? -0.328 -6.621 -0.306 1 98.25 64 GLU B C 1
ATOM 1406 O O . GLU B 1 64 ? 0.74 -7.219 -0.448 1 98.25 64 GLU B O 1
ATOM 1411 N N . TRP B 1 65 ? -0.448 -5.316 -0.162 1 98.62 65 TRP B N 1
ATOM 1412 C CA . TRP B 1 65 ? 0.842 -4.648 -0.306 1 98.62 65 TRP B CA 1
ATOM 1413 C C . TRP B 1 65 ? 0.889 -3.369 0.52 1 98.62 65 TRP B C 1
ATOM 1415 O O . TRP B 1 65 ? -0.152 -2.777 0.82 1 98.62 65 TRP B O 1
ATOM 1425 N N . PHE B 1 66 ? 2.062 -3.076 0.962 1 98.81 66 PHE B N 1
ATOM 1426 C CA . PHE B 1 66 ? 2.424 -1.946 1.81 1 98.81 66 PHE B CA 1
ATOM 1427 C C . PHE B 1 66 ? 3.451 -1.058 1.118 1 98.81 66 PHE B C 1
ATOM 1429 O O . PHE B 1 66 ? 4.414 -1.555 0.529 1 98.81 66 PHE B O 1
ATOM 1436 N N . ASN B 1 67 ? 3.16 0.266 1.153 1 98.81 67 ASN B N 1
ATOM 1437 C CA . ASN B 1 67 ? 4.062 1.22 0.514 1 98.81 67 ASN B CA 1
ATOM 1438 C C . ASN B 1 67 ? 4.406 2.377 1.448 1 98.81 67 ASN B C 1
ATOM 1440 O O . ASN B 1 67 ? 3.529 2.922 2.119 1 98.81 67 ASN B O 1
ATOM 1444 N N . VAL B 1 68 ? 5.676 2.744 1.561 1 98.12 68 VAL B N 1
ATOM 1445 C CA . VAL B 1 68 ? 6.215 3.943 2.195 1 98.12 68 VAL B CA 1
ATOM 1446 C C . VAL B 1 68 ? 7.25 4.594 1.276 1 98.12 68 VAL B C 1
ATOM 1448 O O . VAL B 1 68 ? 8.336 4.055 1.078 1 98.12 68 VAL B O 1
ATOM 1451 N N . TYR B 1 69 ? 6.879 5.734 0.772 1 97.44 69 TYR B N 1
ATOM 1452 C CA . TYR B 1 69 ? 7.727 6.465 -0.168 1 97.44 69 TYR B CA 1
ATOM 1453 C C . TYR B 1 69 ? 8.203 5.551 -1.291 1 97.44 69 TYR B C 1
ATOM 1455 O O . TYR B 1 69 ? 7.406 5.113 -2.125 1 97.44 69 TYR B O 1
ATOM 1463 N N . ASN B 1 70 ? 9.508 5.176 -1.27 1 98.19 70 ASN B N 1
ATOM 1464 C CA . ASN B 1 70 ? 10.07 4.453 -2.41 1 98.19 70 ASN B CA 1
ATOM 1465 C C . ASN B 1 70 ? 10.148 2.955 -2.139 1 98.19 70 ASN B C 1
ATOM 1467 O O . ASN B 1 70 ? 10.828 2.225 -2.867 1 98.19 70 ASN B O 1
ATOM 1471 N N . LYS B 1 71 ? 9.484 2.496 -1.077 1 98.75 71 LYS B N 1
ATOM 1472 C CA . LYS B 1 71 ? 9.508 1.087 -0.695 1 98.75 71 LYS B CA 1
ATOM 1473 C C . LYS B 1 71 ? 8.141 0.445 -0.885 1 98.75 71 LYS B C 1
ATOM 1475 O O . LYS B 1 71 ? 7.113 1.035 -0.531 1 98.75 71 LYS B O 1
ATOM 1480 N N . VAL B 1 72 ? 8.141 -0.747 -1.46 1 98.88 72 VAL B N 1
ATOM 1481 C CA . VAL B 1 72 ? 6.918 -1.507 -1.67 1 98.88 72 VAL B CA 1
ATOM 1482 C C . VAL B 1 72 ? 7.109 -2.943 -1.186 1 98.88 72 VAL B C 1
ATOM 1484 O O . VAL B 1 72 ? 8.008 -3.646 -1.651 1 98.88 72 VAL B O 1
ATOM 1487 N N . ASN B 1 73 ? 6.316 -3.344 -0.249 1 98.88 73 ASN B N 1
ATOM 1488 C CA . ASN B 1 73 ? 6.258 -4.73 0.197 1 98.88 73 ASN B CA 1
ATOM 1489 C C . ASN B 1 73 ? 5.023 -5.441 -0.344 1 98.88 73 ASN B C 1
ATOM 1491 O O . ASN B 1 73 ? 3.896 -4.98 -0.145 1 98.88 73 ASN B O 1
ATOM 1495 N N . ILE B 1 74 ? 5.262 -6.551 -1.023 1 98.88 74 ILE B N 1
ATOM 1496 C CA . ILE B 1 74 ? 4.156 -7.242 -1.675 1 98.88 74 ILE B CA 1
ATOM 1497 C C . ILE B 1 74 ? 4.008 -8.648 -1.091 1 98.88 74 ILE B C 1
ATOM 1499 O O . ILE B 1 74 ? 5.004 -9.344 -0.891 1 98.88 74 ILE B O 1
ATOM 1503 N N . VAL B 1 75 ? 2.783 -9.039 -0.813 1 98.69 75 VAL B N 1
ATOM 1504 C CA . VAL B 1 75 ? 2.41 -10.375 -0.372 1 98.69 75 VAL B CA 1
ATOM 1505 C C . VAL B 1 75 ? 1.381 -10.969 -1.331 1 98.69 75 VAL B C 1
ATOM 1507 O O . VAL B 1 75 ? 0.407 -10.305 -1.693 1 98.69 75 VAL B O 1
ATOM 1510 N N . LEU B 1 76 ? 1.653 -12.195 -1.738 1 98.62 76 LEU B N 1
ATOM 1511 C CA . LEU B 1 76 ? 0.729 -12.898 -2.617 1 98.62 76 LEU B CA 1
ATOM 1512 C C . LEU B 1 76 ? 0.272 -14.211 -1.985 1 98.62 76 LEU B C 1
ATOM 1514 O O . LEU B 1 76 ? 1.068 -14.914 -1.361 1 98.62 76 LEU B O 1
ATOM 1518 N N . SER B 1 77 ? -0.903 -14.484 -2.125 1 98.06 77 SER B N 1
ATOM 1519 C CA . SER B 1 77 ? -1.575 -15.742 -1.82 1 98.06 77 SER B CA 1
ATOM 1520 C C . SER B 1 77 ? -2.943 -15.812 -2.492 1 98.06 77 SER B C 1
ATOM 1522 O O . SER B 1 77 ? -3.525 -14.789 -2.842 1 98.06 77 SER B O 1
ATOM 1524 N N . THR B 1 78 ? -3.43 -16.984 -2.676 1 97.31 78 THR B N 1
ATOM 1525 C CA . THR B 1 78 ? -4.754 -17.156 -3.262 1 97.31 78 THR B CA 1
ATOM 1526 C C . THR B 1 78 ? -5.789 -17.438 -2.18 1 97.31 78 THR B C 1
ATOM 1528 O O . THR B 1 78 ? -5.789 -18.531 -1.587 1 97.31 78 THR B O 1
ATOM 1531 N N . HIS B 1 79 ? -6.676 -16.5 -1.968 1 92.38 79 HIS B N 1
ATOM 1532 C CA . HIS B 1 79 ? -7.68 -16.594 -0.916 1 92.38 79 HIS B CA 1
ATOM 1533 C C . HIS B 1 79 ? -8.602 -17.797 -1.14 1 92.38 79 HIS B C 1
ATOM 1535 O O . HIS B 1 79 ? -8.938 -18.516 -0.194 1 92.38 79 HIS B O 1
ATOM 1541 N N . ASP B 1 80 ? -8.922 -18.062 -2.369 1 92.62 80 ASP B N 1
ATOM 1542 C CA . ASP B 1 80 ? -9.922 -19.062 -2.727 1 92.62 80 ASP B CA 1
ATOM 1543 C C . ASP B 1 80 ? -9.461 -20.469 -2.342 1 92.62 80 ASP B C 1
ATOM 1545 O O . ASP B 1 80 ? -10.281 -21.375 -2.152 1 92.62 80 ASP B O 1
ATOM 1549 N N . CYS B 1 81 ? -8.188 -20.672 -2.252 1 94.38 81 CYS B N 1
ATOM 1550 C CA . CYS B 1 81 ? -7.715 -22.016 -1.945 1 94.38 81 CYS B CA 1
ATOM 1551 C C . CYS B 1 81 ? -6.98 -22.047 -0.611 1 94.38 81 CYS B C 1
ATOM 1553 O O . CYS B 1 81 ? -6.551 -23.109 -0.157 1 94.38 81 CYS B O 1
ATOM 1555 N N . GLY B 1 82 ? -6.809 -20.844 0.018 1 93.81 82 GLY B N 1
ATOM 1556 C CA . GLY B 1 82 ? -6.16 -20.766 1.316 1 93.81 82 GLY B CA 1
ATOM 1557 C C . GLY B 1 82 ? -4.676 -21.094 1.261 1 93.81 82 GLY B C 1
ATOM 1558 O O . GLY B 1 82 ? -4.145 -21.75 2.15 1 93.81 82 GLY B O 1
ATOM 1559 N N . GLY B 1 83 ? -4.047 -20.672 0.238 1 96.62 83 GLY B N 1
ATOM 1560 C CA . GLY B 1 83 ? -2.637 -20.938 0.022 1 96.62 83 GLY B CA 1
ATOM 1561 C C . GLY B 1 83 ? -2.119 -20.406 -1.299 1 96.62 83 GLY B C 1
ATOM 1562 O O . GLY B 1 83 ? -2.541 -19.344 -1.748 1 96.62 83 GLY B O 1
ATOM 1563 N N . LEU B 1 84 ? -1.142 -21.125 -1.796 1 98.31 84 LEU B N 1
ATOM 1564 C CA . LEU B 1 84 ? -0.518 -20.688 -3.037 1 98.31 84 LEU B CA 1
ATOM 1565 C C . LEU B 1 84 ? -1.022 -21.5 -4.223 1 98.31 84 LEU B C 1
ATOM 1567 O O . LEU B 1 84 ? -1.229 -22.703 -4.102 1 98.31 84 LEU B O 1
ATOM 1571 N N . SER B 1 85 ? -1.2 -20.859 -5.336 1 98.31 85 SER B N 1
ATOM 1572 C CA . SER B 1 85 ? -1.637 -21.453 -6.598 1 98.31 85 SER B CA 1
ATOM 1573 C C . SER B 1 85 ? -0.842 -20.891 -7.773 1 98.31 85 SER B C 1
ATOM 1575 O O . SER B 1 85 ? 0.063 -20.078 -7.586 1 98.31 85 SER B O 1
ATOM 1577 N N . GLN B 1 86 ? -1.215 -21.344 -8.945 1 98.06 86 GLN B N 1
ATOM 1578 C CA . GLN B 1 86 ? -0.554 -20.875 -10.156 1 98.06 86 GLN B CA 1
ATOM 1579 C C . GLN B 1 86 ? -0.711 -19.359 -10.305 1 98.06 86 GLN B C 1
ATOM 1581 O O . GLN B 1 86 ? 0.175 -18.688 -10.836 1 98.06 86 GLN B O 1
ATOM 1586 N N . ARG B 1 87 ? -1.812 -18.797 -9.852 1 98.19 87 ARG B N 1
ATOM 1587 C CA . ARG B 1 87 ? -2.066 -17.359 -9.953 1 98.19 87 ARG B CA 1
ATOM 1588 C C . ARG B 1 87 ? -0.979 -16.562 -9.25 1 98.19 87 ARG B C 1
ATOM 1590 O O . ARG B 1 87 ? -0.584 -15.492 -9.719 1 98.19 87 ARG B O 1
ATOM 1597 N N . ASP B 1 88 ? -0.56 -17.078 -8.164 1 98.56 88 ASP B N 1
ATOM 1598 C CA . ASP B 1 88 ? 0.455 -16.391 -7.371 1 98.56 88 ASP B CA 1
ATOM 1599 C C . ASP B 1 88 ? 1.797 -16.359 -8.102 1 98.56 88 ASP B C 1
ATOM 1601 O O . ASP B 1 88 ? 2.461 -15.328 -8.164 1 98.56 88 ASP B O 1
ATOM 1605 N N . VAL B 1 89 ? 2.162 -17.5 -8.648 1 98.69 89 VAL B N 1
ATOM 1606 C CA . VAL B 1 89 ? 3.426 -17.594 -9.375 1 98.69 89 VAL B CA 1
ATOM 1607 C C . VAL B 1 89 ? 3.367 -16.719 -10.625 1 98.69 89 VAL B C 1
ATOM 1609 O O . VAL B 1 89 ? 4.316 -15.992 -10.93 1 98.69 89 VAL B O 1
ATOM 1612 N N . ASP B 1 90 ? 2.271 -16.766 -11.328 1 98.56 90 ASP B N 1
ATOM 1613 C CA . ASP B 1 90 ? 2.107 -15.961 -12.531 1 98.56 90 ASP B CA 1
ATOM 1614 C C . ASP B 1 90 ? 2.24 -14.477 -12.219 1 98.56 90 ASP B C 1
ATOM 1616 O O . ASP B 1 90 ? 2.945 -13.75 -12.914 1 98.56 90 ASP B O 1
ATOM 1620 N N . LEU B 1 91 ? 1.582 -14.023 -11.188 1 98.75 91 LEU B N 1
ATOM 1621 C CA . LEU B 1 91 ? 1.639 -12.602 -10.844 1 98.75 91 LEU B CA 1
ATOM 1622 C C . LEU B 1 91 ? 3.027 -12.219 -10.344 1 98.75 91 LEU B C 1
ATOM 1624 O O . LEU B 1 91 ? 3.531 -11.141 -10.664 1 98.75 91 LEU B O 1
ATOM 1628 N N . ALA B 1 92 ? 3.631 -13.062 -9.602 1 98.81 92 ALA B N 1
ATOM 1629 C CA . ALA B 1 92 ? 4.984 -12.812 -9.117 1 98.81 92 ALA B CA 1
ATOM 1630 C C . ALA B 1 92 ? 5.961 -12.625 -10.273 1 98.81 92 ALA B C 1
ATOM 1632 O O . ALA B 1 92 ? 6.805 -11.727 -10.242 1 98.81 92 ALA B O 1
ATOM 1633 N N . LEU B 1 93 ? 5.828 -13.516 -11.258 1 98.62 93 LEU B N 1
ATOM 1634 C CA . LEU B 1 93 ? 6.688 -13.414 -12.43 1 98.62 93 LEU B CA 1
ATOM 1635 C C . LEU B 1 93 ? 6.48 -12.078 -13.141 1 98.62 93 LEU B C 1
ATOM 1637 O O . LEU B 1 93 ? 7.445 -11.43 -13.555 1 98.62 93 LEU B O 1
ATOM 1641 N N . PHE B 1 94 ? 5.297 -11.711 -13.289 1 98.62 94 PHE B N 1
ATOM 1642 C CA . PHE B 1 94 ? 5 -10.422 -13.914 1 98.62 94 PHE B CA 1
ATOM 1643 C C . PHE B 1 94 ? 5.594 -9.281 -13.094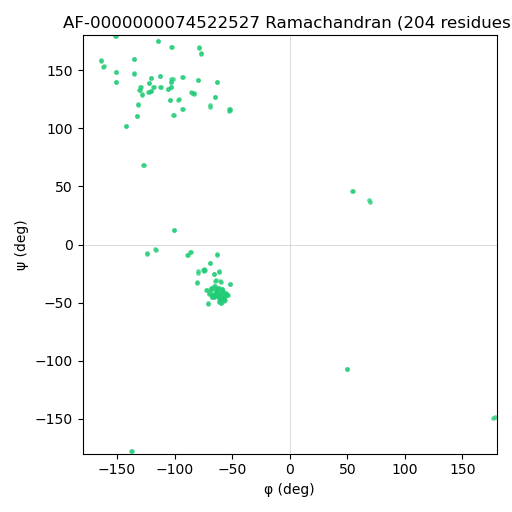 1 98.62 94 PHE B C 1
ATOM 1645 O O . PHE B 1 94 ? 6.227 -8.383 -13.656 1 98.62 94 PHE B O 1
ATOM 1652 N N . ILE B 1 95 ? 5.375 -9.266 -11.789 1 98.69 95 ILE B N 1
ATOM 1653 C CA . ILE B 1 95 ? 5.875 -8.227 -10.898 1 98.69 95 ILE B CA 1
ATOM 1654 C C . ILE B 1 95 ? 7.391 -8.109 -11.039 1 98.69 95 ILE B C 1
ATOM 1656 O O . ILE B 1 95 ? 7.93 -7.004 -11.125 1 98.69 95 ILE B O 1
ATOM 1660 N N . ASP B 1 96 ? 8.023 -9.227 -11.102 1 98.06 96 ASP B N 1
ATOM 1661 C CA . ASP B 1 96 ? 9.469 -9.227 -11.289 1 98.06 96 ASP B CA 1
ATOM 1662 C C . ASP B 1 96 ? 9.859 -8.57 -12.609 1 98.06 96 ASP B C 1
ATOM 1664 O O . ASP B 1 96 ? 10.836 -7.828 -12.68 1 98.06 96 ASP B O 1
ATOM 1668 N N . SER B 1 97 ? 9.141 -8.867 -13.617 1 97.5 97 SER B N 1
ATOM 1669 C CA . SER B 1 97 ? 9.461 -8.32 -14.93 1 97.5 97 SER B CA 1
ATOM 1670 C C . SER B 1 97 ? 9.312 -6.805 -14.953 1 97.5 97 SER B C 1
ATOM 1672 O O . SER B 1 97 ? 10.078 -6.109 -15.625 1 97.5 97 SER B O 1
ATOM 1674 N N . VAL B 1 98 ? 8.312 -6.312 -14.273 1 97.12 98 VAL B N 1
ATOM 1675 C CA . VAL B 1 98 ? 8.031 -4.883 -14.211 1 97.12 98 VAL B CA 1
ATOM 1676 C C . VAL B 1 98 ? 9.109 -4.176 -13.398 1 97.12 98 VAL B C 1
ATOM 1678 O O . VAL B 1 98 ? 9.516 -3.059 -13.734 1 97.12 98 VAL B O 1
ATOM 1681 N N . ALA B 1 99 ? 9.523 -4.754 -12.297 1 96.19 99 ALA B N 1
ATOM 1682 C CA . ALA B 1 99 ? 10.523 -4.16 -11.414 1 96.19 99 ALA B CA 1
ATOM 1683 C C . ALA B 1 99 ? 11.867 -4.031 -12.117 1 96.19 99 ALA B C 1
ATOM 1685 O O . ALA B 1 99 ? 12.594 -3.057 -11.906 1 96.19 99 ALA B O 1
ATOM 1686 N N . THR B 1 100 ? 12.281 -4.988 -12.891 1 85.31 100 THR B N 1
ATOM 1687 C CA . THR B 1 100 ? 13.539 -4.984 -13.633 1 85.31 100 THR B CA 1
ATOM 1688 C C . THR B 1 100 ? 13.539 -3.883 -14.688 1 85.31 100 THR B C 1
ATOM 1690 O O . THR B 1 100 ? 14.578 -3.262 -14.945 1 85.31 100 THR B O 1
ATOM 1693 N N . ASN B 1 101 ? 12.461 -3.596 -15.18 1 75.94 101 ASN B N 1
ATOM 1694 C CA . ASN B 1 101 ? 12.352 -2.564 -16.203 1 75.94 101 ASN B CA 1
ATOM 1695 C C . ASN B 1 101 ? 12.367 -1.165 -15.602 1 75.94 101 ASN B C 1
ATOM 1697 O O . ASN B 1 101 ? 12.633 -0.184 -16.297 1 75.94 101 ASN B O 1
ATOM 1701 N N . SER B 1 102 ? 12.016 -0.969 -14.344 1 66.81 102 SER B N 1
ATOM 1702 C CA . SER B 1 102 ? 11.945 0.32 -13.664 1 66.81 102 SER B CA 1
ATOM 1703 C C . SER B 1 102 ? 13.328 0.773 -13.203 1 66.81 102 SER B C 1
ATOM 1705 O O . SER B 1 102 ? 13.547 1.961 -12.953 1 66.81 102 SER B O 1
ATOM 1707 N N . LYS B 1 103 ? 14.25 -0.098 -12.828 1 56.34 103 LYS B N 1
ATOM 1708 C CA . LYS B 1 103 ? 15.602 0.268 -12.422 1 56.34 103 LYS B CA 1
ATOM 1709 C C . LYS B 1 103 ? 16.375 0.912 -13.57 1 56.34 103 LYS B C 1
ATOM 1711 O O . LYS B 1 103 ? 17.5 1.391 -13.383 1 56.34 103 LYS B O 1
ATOM 1716 N N . GLN B 1 104 ? 15.867 0.936 -14.852 1 42.94 104 GLN B N 1
ATOM 1717 C CA . GLN B 1 104 ? 16.594 1.511 -15.977 1 42.94 104 GLN B CA 1
ATOM 1718 C C . GLN B 1 104 ? 16.234 2.98 -16.172 1 42.94 104 GLN B C 1
ATOM 1720 O O . GLN B 1 104 ? 15.086 3.371 -15.992 1 42.94 104 GLN B O 1
#

Solvent-accessible surface area (backbone atoms only — not comparable to full-atom values): 11436 Å² total; per-residue (Å²): 124,85,77,64,66,55,55,46,76,71,49,40,59,60,56,46,61,77,44,70,83,49,42,80,41,81,49,100,76,31,43,34,36,36,44,77,46,79,46,93,34,46,68,55,33,47,53,51,48,50,54,47,51,53,51,21,60,76,68,71,53,63,51,38,38,39,38,46,59,26,33,40,37,41,36,39,49,34,76,91,51,48,18,44,32,67,68,40,54,54,50,49,54,50,48,51,56,52,53,64,60,62,80,106,123,87,76,64,67,53,56,47,76,70,49,42,59,59,57,45,64,76,45,70,81,48,42,81,42,82,48,99,76,30,43,34,36,37,43,78,46,77,45,94,36,46,68,56,33,48,54,49,47,51,55,47,50,51,51,21,59,75,68,72,53,63,50,37,37,37,38,46,59,27,32,39,38,41,35,38,48,35,77,90,52,50,19,44,32,66,67,40,54,53,50,49,53,50,48,51,58,50,54,64,59,63,80,104

InterPro domains:
  IPR001533 Pterin 4 alpha carbinolamine dehydratase [MF_00434] (4-99)
  IPR001533 Pterin 4 alpha carbinolamine dehydratase [PF01329] (6-97)
  IPR001533 Pterin 4 alpha carbinolamine dehydratase [PTHR12599] (4-101)
  IPR036428 Pterin 4 alpha carbinolamine dehydratase superfamily [G3DSA:3.30.1360.20] (2-103)
  IPR036428 Pterin 4 alpha carbinolamine dehydratase superfamily [SSF55248] (5-99)